Protein AF-A0A2P8VNL8-F1 (afdb_monomer)

Nearest PDB structures (foldseek):
  4l1d-assembly3_C  TM=3.941E-01  e=3.646E-01  Homo sapiens
  7rth-assembly4_K  TM=4.013E-01  e=2.345E+00  Homo sapiens
  2ptu-assembly4_D  TM=3.161E-01  e=2.208E+00  Mus musculus
  4xh2-assembly6_K  TM=3.704E-01  e=5.435E+00  Homo sapiens

Radius of gyration: 16.85 Å; Cα contacts (8 Å, |Δi|>4): 323; chains: 1; bounding box: 43×40×43 Å

Structure (mmCIF, N/CA/C/O backbone):
data_AF-A0A2P8VNL8-F1
#
_entry.id   AF-A0A2P8VNL8-F1
#
loop_
_atom_site.group_PDB
_atom_site.id
_atom_site.type_symbol
_atom_site.label_atom_id
_atom_site.label_alt_id
_atom_site.label_comp_id
_atom_site.label_asym_id
_atom_site.label_entity_id
_atom_site.label_seq_id
_atom_site.pdbx_PDB_ins_code
_atom_site.Cartn_x
_atom_site.Cartn_y
_atom_site.Cartn_z
_atom_site.occupancy
_atom_site.B_iso_or_equiv
_atom_site.auth_seq_id
_atom_site.auth_comp_id
_atom_site.auth_asym_id
_atom_site.auth_atom_id
_atom_site.pdbx_PDB_model_num
ATOM 1 N N . PRO A 1 1 ? 6.711 15.194 -11.352 1.00 72.25 1 PRO A N 1
ATOM 2 C CA . PRO A 1 1 ? 6.138 13.840 -11.567 1.00 72.25 1 PRO A CA 1
ATOM 3 C C . PRO A 1 1 ? 4.654 13.981 -11.928 1.00 72.25 1 PRO A C 1
ATOM 5 O O . PRO A 1 1 ? 3.972 14.770 -11.277 1.00 72.25 1 PRO A O 1
ATOM 8 N N . ARG A 1 2 ? 4.178 13.295 -12.976 1.00 81.75 2 ARG A N 1
ATOM 9 C CA . ARG A 1 2 ? 2.757 13.310 -13.367 1.00 81.75 2 ARG A CA 1
ATOM 10 C C . ARG A 1 2 ? 1.970 12.357 -12.448 1.00 81.75 2 ARG A C 1
ATOM 12 O O . ARG A 1 2 ? 2.423 11.228 -12.273 1.00 81.75 2 ARG A O 1
ATOM 19 N N . PRO A 1 3 ? 0.845 12.780 -11.844 1.00 87.25 3 PRO A N 1
ATOM 20 C CA . PRO A 1 3 ? -0.026 11.872 -11.105 1.00 87.25 3 PRO A CA 1
ATOM 21 C C . PRO A 1 3 ? -0.701 10.906 -12.082 1.00 87.25 3 PRO A C 1
ATOM 23 O O . PRO A 1 3 ? -1.257 11.338 -13.087 1.00 87.25 3 PRO A O 1
ATOM 26 N N . LEU A 1 4 ? -0.612 9.607 -11.797 1.00 90.44 4 LEU A N 1
ATOM 27 C CA . LEU A 1 4 ? -1.217 8.561 -12.626 1.00 90.44 4 LEU A CA 1
ATOM 28 C C . LEU A 1 4 ? -2.614 8.211 -12.112 1.00 90.44 4 LEU A C 1
ATOM 30 O O . LEU A 1 4 ? -3.583 8.286 -12.853 1.00 90.44 4 LEU A O 1
A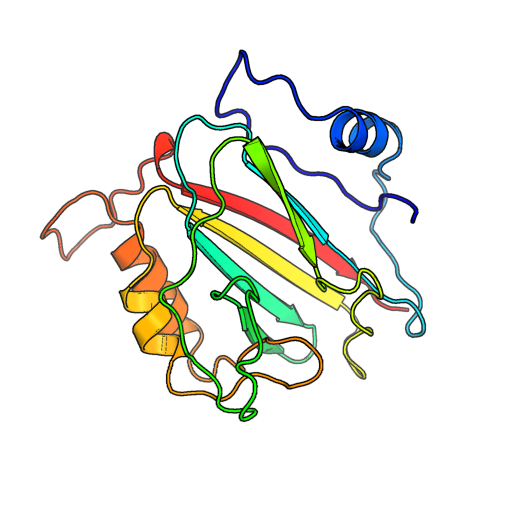TOM 34 N N . LEU A 1 5 ? -2.707 7.906 -10.816 1.00 90.56 5 LEU A N 1
ATOM 35 C CA . LEU A 1 5 ? -3.937 7.536 -10.127 1.00 90.56 5 LEU A CA 1
ATOM 36 C C . LEU A 1 5 ? -3.946 8.150 -8.731 1.00 90.56 5 LEU A C 1
ATOM 38 O O . LEU A 1 5 ? -2.909 8.228 -8.067 1.00 90.56 5 LEU A O 1
ATOM 42 N N . VAL A 1 6 ? -5.126 8.568 -8.280 1.00 91.25 6 VAL A N 1
ATOM 43 C CA . VAL A 1 6 ? -5.345 9.048 -6.918 1.00 91.25 6 VAL A CA 1
ATOM 44 C C . VAL A 1 6 ? -6.569 8.359 -6.345 1.00 91.25 6 VAL A C 1
ATOM 46 O O . VAL A 1 6 ? -7.628 8.352 -6.962 1.00 91.25 6 VAL A O 1
ATOM 49 N N . GLN A 1 7 ? -6.420 7.808 -5.146 1.00 91.19 7 GLN A N 1
ATOM 50 C CA . GLN A 1 7 ? -7.523 7.255 -4.376 1.00 91.19 7 GLN A CA 1
ATOM 51 C C . GLN A 1 7 ? -7.588 7.932 -3.016 1.00 91.19 7 GLN A C 1
ATOM 53 O O . GLN A 1 7 ? -6.567 8.293 -2.429 1.00 91.19 7 GLN A O 1
ATOM 58 N N . THR A 1 8 ? -8.808 8.108 -2.527 1.00 89.06 8 THR A N 1
ATOM 59 C CA . THR A 1 8 ? -9.100 8.719 -1.235 1.00 89.06 8 THR A CA 1
ATOM 60 C C . THR A 1 8 ? -10.164 7.908 -0.527 1.00 89.06 8 THR A C 1
ATOM 62 O O . THR A 1 8 ? -11.061 7.366 -1.164 1.00 89.06 8 THR A O 1
ATOM 65 N N . THR A 1 9 ? -10.097 7.865 0.797 1.00 85.50 9 THR A N 1
ATOM 66 C CA . THR A 1 9 ? -11.141 7.254 1.622 1.00 85.50 9 THR A CA 1
ATOM 67 C C . THR A 1 9 ? -11.954 8.362 2.274 1.00 85.50 9 THR A C 1
ATOM 69 O O . THR A 1 9 ? -11.377 9.222 2.942 1.00 85.50 9 THR A O 1
ATOM 72 N N . GLU A 1 10 ? -13.275 8.344 2.128 1.00 68.88 10 GLU A N 1
ATOM 73 C CA . GLU A 1 10 ? -14.179 9.389 2.636 1.00 68.88 10 GLU A CA 1
ATOM 74 C C . GLU A 1 10 ? -14.486 9.245 4.139 1.00 68.88 10 GLU A C 1
ATOM 76 O O . GLU A 1 10 ? -15.628 9.326 4.575 1.00 68.88 10 GLU A O 1
ATOM 81 N N . ARG A 1 11 ? -13.464 9.014 4.972 1.00 64.62 11 ARG A N 1
ATOM 82 C CA . ARG A 1 11 ? -13.65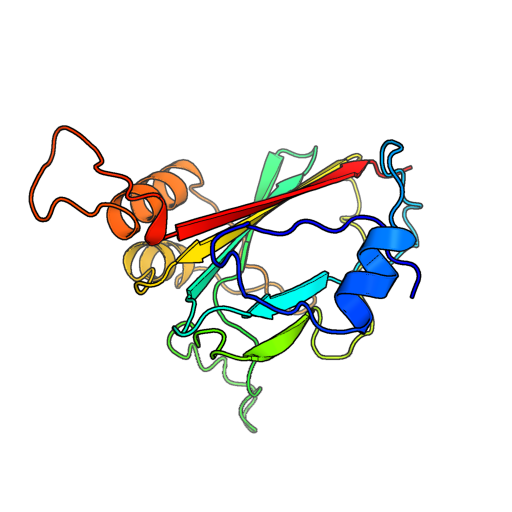5 8.807 6.424 1.00 64.62 11 ARG A CA 1
ATOM 83 C C . ARG A 1 11 ? -13.946 10.077 7.207 1.00 64.62 11 ARG A C 1
ATOM 85 O O . ARG A 1 11 ? -14.337 10.006 8.364 1.00 64.62 11 ARG A O 1
ATOM 92 N N . SER A 1 12 ? -13.702 11.237 6.612 1.00 59.69 12 SER A N 1
ATOM 93 C CA . SER A 1 12 ? -13.946 12.513 7.263 1.00 59.69 12 SER A CA 1
ATOM 94 C C . SER A 1 12 ? -14.624 13.455 6.274 1.00 59.69 12 SER A C 1
ATOM 96 O O . SER A 1 12 ? -13.967 13.922 5.340 1.00 59.69 12 SER A O 1
ATOM 98 N N . PRO A 1 13 ? -15.923 13.755 6.458 1.00 59.78 13 PRO A N 1
ATOM 99 C CA . PRO A 1 13 ? -16.654 14.673 5.584 1.00 59.78 13 PRO A CA 1
ATOM 100 C C . PRO A 1 13 ? -16.128 16.115 5.675 1.00 59.78 13 PRO A C 1
ATOM 102 O O . PRO A 1 13 ? -16.464 16.952 4.843 1.00 59.78 13 PRO A O 1
ATOM 105 N N . THR A 1 14 ? -15.288 16.412 6.671 1.00 64.25 14 THR A N 1
ATOM 106 C CA . THR A 1 14 ? -14.651 17.717 6.889 1.00 64.25 14 THR A CA 1
ATOM 107 C C . THR A 1 14 ? -13.159 17.728 6.547 1.00 64.25 14 THR A C 1
ATOM 109 O O . THR A 1 14 ? -12.519 18.778 6.652 1.00 64.25 14 THR A O 1
ATOM 112 N N . ALA A 1 15 ? -12.575 16.597 6.128 1.00 69.12 15 ALA A N 1
ATOM 113 C CA . ALA A 1 15 ? -11.152 16.540 5.814 1.00 69.12 15 ALA A CA 1
ATOM 114 C C . ALA A 1 15 ? -10.821 17.398 4.591 1.00 69.12 15 ALA A C 1
ATOM 116 O O . ALA A 1 15 ? -11.304 17.182 3.479 1.00 69.12 15 ALA A O 1
ATOM 117 N N . THR A 1 16 ? -9.924 18.360 4.795 1.00 80.00 16 THR A N 1
ATOM 118 C CA . THR A 1 16 ? -9.361 19.150 3.703 1.00 80.00 16 THR A CA 1
ATOM 119 C C . THR A 1 16 ? -8.116 18.452 3.177 1.00 80.00 16 THR A C 1
ATOM 121 O O . THR A 1 16 ? -7.068 18.455 3.821 1.00 80.00 16 THR A O 1
ATOM 124 N N . TRP A 1 17 ? -8.214 17.869 1.983 1.00 83.69 17 TRP A N 1
ATOM 125 C CA . TRP A 1 17 ? -7.069 17.234 1.335 1.00 83.69 17 TRP A CA 1
ATOM 126 C C . TRP A 1 17 ? -5.945 18.247 1.042 1.00 83.69 17 TRP A C 1
ATOM 128 O O . TRP A 1 17 ? -6.224 19.370 0.585 1.00 83.69 17 TRP A O 1
ATOM 138 N N . PRO A 1 18 ? -4.664 17.859 1.221 1.00 83.19 18 PRO A N 1
ATOM 139 C CA . PRO A 1 18 ? -3.528 18.697 0.852 1.00 83.19 18 PRO A CA 1
ATOM 140 C C . PRO A 1 18 ? -3.630 19.181 -0.597 1.00 83.19 18 PRO A C 1
ATOM 142 O O . PRO A 1 18 ? -4.107 18.457 -1.473 1.00 83.19 18 PRO A O 1
ATOM 145 N N . VAL A 1 19 ? -3.156 20.402 -0.874 1.00 84.94 19 VAL A N 1
ATOM 146 C CA . VAL A 1 19 ? -3.238 21.018 -2.217 1.00 84.94 19 VAL A CA 1
ATOM 147 C C . VAL A 1 19 ? -2.656 20.098 -3.292 1.00 84.94 19 VAL A C 1
ATOM 149 O O . VAL A 1 19 ? -3.277 19.921 -4.336 1.00 84.94 19 VAL A O 1
ATOM 152 N N . ALA A 1 20 ? -1.523 19.453 -3.006 1.00 83.00 20 ALA A N 1
ATOM 153 C CA . ALA A 1 20 ? -0.883 18.517 -3.925 1.00 83.00 20 ALA A CA 1
ATOM 154 C C . ALA A 1 20 ? -1.781 17.318 -4.284 1.00 83.00 20 ALA A C 1
ATOM 156 O O . ALA A 1 20 ? -1.803 16.905 -5.439 1.00 83.00 20 ALA A O 1
ATOM 157 N N . ILE A 1 21 ? -2.551 16.788 -3.325 1.00 83.38 21 ILE A N 1
ATOM 158 C CA . ILE A 1 21 ? -3.489 15.682 -3.567 1.00 83.38 21 ILE A CA 1
ATOM 159 C C . ILE A 1 21 ? -4.685 16.175 -4.381 1.00 83.38 21 ILE A C 1
ATOM 161 O O . ILE A 1 21 ? -5.046 15.541 -5.364 1.00 83.38 21 ILE A O 1
ATOM 165 N N . ARG A 1 22 ? -5.238 17.350 -4.058 1.00 84.50 22 ARG A N 1
ATOM 166 C CA . ARG A 1 22 ? -6.346 17.943 -4.830 1.00 84.50 22 ARG A CA 1
ATOM 167 C C . ARG A 1 22 ? -5.962 18.248 -6.277 1.00 84.50 22 ARG A C 1
ATOM 169 O O . ARG A 1 22 ? -6.753 18.027 -7.187 1.00 84.50 22 ARG A O 1
ATOM 176 N N . GLN A 1 23 ? -4.755 18.763 -6.500 1.00 86.12 23 GLN A N 1
ATOM 177 C CA . GLN A 1 23 ? -4.220 18.974 -7.847 1.00 86.12 23 GLN A CA 1
ATOM 178 C C . GLN A 1 23 ? -4.028 17.644 -8.575 1.00 86.12 23 GLN A C 1
ATOM 180 O O . GLN A 1 23 ? -4.388 17.540 -9.744 1.00 86.12 23 GLN A O 1
ATOM 185 N N . ALA A 1 24 ? -3.527 16.622 -7.877 1.00 85.50 24 ALA A N 1
ATOM 186 C CA . ALA A 1 24 ? -3.372 15.292 -8.442 1.00 85.50 24 ALA A CA 1
ATOM 187 C C . ALA A 1 24 ? -4.715 14.649 -8.812 1.00 85.50 24 ALA A C 1
ATOM 189 O O . ALA A 1 24 ? -4.811 14.092 -9.893 1.00 85.50 24 ALA A O 1
ATOM 190 N N . GLN A 1 25 ? -5.762 14.790 -7.992 1.00 85.38 25 GLN A N 1
ATOM 191 C CA . GLN A 1 25 ? -7.111 14.295 -8.304 1.00 85.38 25 GLN A CA 1
ATOM 192 C C . GLN A 1 25 ? -7.671 14.909 -9.592 1.00 85.38 25 GLN A C 1
ATOM 194 O O . GLN A 1 25 ? -8.302 14.214 -10.374 1.00 85.38 25 GLN A O 1
ATOM 199 N N . LYS A 1 26 ? -7.420 16.203 -9.832 1.00 84.44 26 LYS A N 1
ATOM 200 C CA . LYS A 1 26 ? -7.860 16.886 -11.061 1.00 84.44 26 LYS A CA 1
ATOM 201 C C . LYS A 1 26 ? -7.071 16.478 -12.305 1.00 84.44 26 LYS A C 1
ATOM 203 O O . LYS A 1 26 ? -7.562 16.675 -13.409 1.00 84.44 26 LYS A O 1
ATOM 208 N N . ALA A 1 27 ? -5.842 16.004 -12.125 1.00 84.44 27 ALA A N 1
ATOM 209 C CA . ALA A 1 27 ? -4.919 15.671 -13.207 1.00 84.44 27 ALA A CA 1
ATOM 210 C C . ALA A 1 27 ? -4.751 14.156 -13.423 1.00 84.44 27 ALA A C 1
ATOM 212 O O . ALA A 1 27 ? -4.030 13.766 -14.341 1.00 84.44 27 ALA A O 1
ATOM 213 N N . ALA A 1 28 ? -5.344 13.329 -12.556 1.00 80.00 28 ALA A N 1
ATOM 214 C CA . ALA A 1 28 ? -5.268 11.877 -12.625 1.00 80.00 28 ALA A CA 1
ATOM 215 C C . ALA A 1 28 ? -5.988 11.366 -13.872 1.00 80.00 28 ALA A C 1
ATOM 217 O O . ALA A 1 28 ? -7.007 11.923 -14.281 1.00 80.00 28 ALA A O 1
ATOM 218 N N . ASP A 1 29 ? -5.434 10.310 -14.455 1.00 75.00 29 ASP A N 1
ATOM 219 C CA . ASP A 1 29 ? -6.022 9.671 -15.621 1.00 75.00 29 ASP A CA 1
ATOM 220 C C . ASP A 1 29 ? -7.158 8.730 -15.199 1.00 75.00 29 ASP A C 1
ATOM 222 O O . ASP A 1 29 ? -7.133 8.160 -14.104 1.00 75.00 29 ASP A O 1
ATOM 226 N N . THR A 1 30 ? -8.160 8.577 -16.062 1.00 71.88 30 THR A N 1
ATOM 227 C CA . THR A 1 30 ? -9.238 7.588 -15.884 1.00 71.88 30 THR A CA 1
ATOM 228 C C . THR A 1 30 ? -9.033 6.344 -16.734 1.00 71.88 30 THR A C 1
ATOM 230 O O . THR A 1 30 ? -9.711 5.340 -16.508 1.00 71.88 30 THR A O 1
ATOM 233 N N . ASP A 1 31 ? -8.103 6.397 -17.684 1.00 79.75 31 ASP A N 1
ATOM 234 C CA . ASP A 1 31 ? -7.791 5.273 -18.551 1.00 79.75 31 ASP A CA 1
ATOM 235 C C . ASP A 1 31 ? -6.938 4.216 -17.827 1.00 79.75 31 ASP A C 1
ATOM 237 O O . ASP A 1 31 ? -6.238 4.520 -16.851 1.00 79.75 31 ASP A O 1
ATOM 241 N N . PRO A 1 32 ? -6.966 2.952 -18.292 1.00 82.38 32 PRO A N 1
ATOM 242 C CA . PRO A 1 32 ? -6.055 1.924 -17.807 1.00 82.38 32 PRO A CA 1
ATOM 243 C C . PRO A 1 32 ? -4.598 2.396 -17.866 1.00 82.38 32 PRO A C 1
ATOM 245 O O . PRO A 1 32 ? -4.110 2.863 -18.897 1.00 82.38 32 PRO A O 1
ATOM 248 N N . ILE A 1 33 ? -3.889 2.262 -16.746 1.00 91.69 33 ILE A N 1
ATOM 249 C CA . ILE A 1 33 ? -2.512 2.738 -16.622 1.00 91.69 33 ILE A CA 1
ATOM 250 C C . ILE A 1 33 ? -1.581 1.732 -17.301 1.00 91.69 33 ILE A C 1
ATOM 252 O O . ILE A 1 33 ? -1.359 0.646 -16.772 1.00 91.69 33 ILE A O 1
ATOM 256 N N . MET A 1 34 ? -1.004 2.119 -18.437 1.00 92.94 34 MET A N 1
ATOM 257 C CA . MET A 1 34 ? 0.043 1.370 -19.135 1.00 92.94 34 MET A CA 1
ATOM 258 C C . MET A 1 34 ? 1.382 2.096 -18.982 1.00 92.94 34 MET A C 1
ATOM 260 O O . MET A 1 34 ? 1.524 3.239 -19.423 1.00 92.94 34 MET A O 1
ATOM 264 N N . LEU A 1 35 ? 2.367 1.450 -18.355 1.00 92.69 35 LEU A N 1
ATOM 265 C CA . LEU A 1 35 ? 3.677 2.044 -18.080 1.00 92.69 35 LEU A CA 1
ATOM 266 C C . LEU A 1 35 ? 4.788 1.396 -18.918 1.00 92.69 35 LEU A C 1
ATOM 268 O O . LEU A 1 35 ? 4.877 0.169 -18.972 1.00 92.69 35 LEU A O 1
ATOM 272 N N . PRO A 1 36 ? 5.690 2.191 -19.522 1.00 92.75 36 PRO A N 1
ATOM 273 C CA . PRO A 1 36 ? 6.925 1.678 -20.106 1.00 92.75 36 PRO A CA 1
ATOM 274 C C . PRO A 1 36 ? 7.806 0.957 -19.076 1.00 92.75 36 PRO A C 1
ATOM 276 O O . PRO A 1 36 ? 7.876 1.351 -17.909 1.00 92.75 36 PRO A O 1
ATOM 279 N N . ARG A 1 37 ? 8.534 -0.075 -19.510 1.00 92.25 37 ARG A N 1
ATOM 280 C CA . ARG A 1 37 ? 9.394 -0.895 -18.634 1.00 92.25 37 ARG A CA 1
ATOM 281 C C . ARG A 1 37 ? 10.582 -0.133 -18.034 1.00 92.25 37 ARG A C 1
ATOM 283 O O . ARG A 1 37 ? 11.080 -0.510 -16.977 1.00 92.25 37 ARG A O 1
ATOM 290 N N . ASP A 1 38 ? 11.027 0.934 -18.687 1.00 92.31 38 ASP A N 1
ATOM 291 C CA . ASP A 1 38 ? 12.104 1.820 -18.237 1.00 92.31 38 ASP A CA 1
ATOM 292 C C . ASP A 1 38 ? 11.628 2.911 -17.259 1.00 92.31 38 ASP A C 1
ATOM 294 O O . ASP A 1 38 ? 12.446 3.630 -16.678 1.00 92.31 38 ASP A O 1
ATOM 298 N N . CYS A 1 39 ? 10.316 3.020 -17.021 1.00 91.69 39 CYS A N 1
ATOM 299 C CA . CYS A 1 39 ? 9.770 3.974 -16.068 1.00 91.69 39 CYS A CA 1
ATOM 300 C C . CYS A 1 39 ? 10.033 3.568 -14.613 1.00 91.69 39 CYS A C 1
ATOM 302 O O . CYS A 1 39 ? 10.310 2.419 -14.260 1.00 91.69 39 CYS A O 1
ATOM 304 N N . ARG A 1 40 ? 9.899 4.562 -13.734 1.00 91.94 40 ARG A N 1
ATOM 305 C CA . ARG A 1 40 ? 9.971 4.388 -12.287 1.00 91.94 40 ARG A CA 1
ATOM 306 C C . ARG A 1 40 ? 8.696 4.887 -11.632 1.00 91.94 40 ARG A C 1
ATOM 308 O O . ARG A 1 40 ? 8.183 5.941 -12.002 1.00 91.94 40 ARG A O 1
ATOM 315 N N . ILE A 1 41 ? 8.207 4.144 -10.645 1.00 90.44 41 ILE A N 1
ATOM 316 C CA . ILE A 1 41 ? 6.966 4.456 -9.937 1.00 90.44 41 ILE A CA 1
ATOM 317 C C . ILE A 1 41 ? 7.244 4.927 -8.518 1.00 90.44 41 ILE A C 1
ATOM 319 O O . ILE A 1 41 ? 8.089 4.381 -7.814 1.00 90.44 41 ILE A O 1
ATOM 323 N N . GLY A 1 42 ? 6.523 5.957 -8.100 1.00 90.94 42 GLY A N 1
ATOM 324 C CA . GLY A 1 42 ? 6.538 6.447 -6.733 1.00 90.94 42 GLY A CA 1
ATOM 325 C C . GLY A 1 42 ? 5.118 6.633 -6.229 1.00 90.94 42 GLY A C 1
ATOM 326 O O . GLY A 1 42 ? 4.188 6.809 -7.015 1.00 90.94 42 GLY A O 1
ATOM 327 N N . TYR A 1 43 ? 4.964 6.601 -4.913 1.00 90.81 43 TYR A N 1
ATOM 328 C CA . TYR A 1 43 ? 3.669 6.709 -4.255 1.00 90.81 43 TYR A CA 1
ATOM 329 C C . TYR A 1 43 ? 3.726 7.804 -3.213 1.00 90.81 43 TYR A C 1
ATOM 331 O O . TYR A 1 43 ? 4.748 8.000 -2.559 1.00 90.81 43 TYR A O 1
ATOM 339 N N . ARG A 1 44 ? 2.622 8.526 -3.056 1.00 90.75 44 ARG A N 1
ATOM 340 C CA . ARG A 1 44 ? 2.492 9.562 -2.041 1.00 90.75 44 ARG A CA 1
ATOM 341 C C . ARG A 1 44 ? 1.241 9.302 -1.228 1.00 90.75 44 ARG A C 1
ATOM 343 O O . ARG A 1 44 ? 0.153 9.226 -1.788 1.00 90.75 44 ARG A O 1
ATOM 350 N N . LEU A 1 45 ? 1.419 9.177 0.078 1.00 90.50 45 LEU A N 1
ATOM 351 C CA . LEU A 1 45 ? 0.364 8.873 1.036 1.00 90.50 45 LEU A CA 1
ATOM 352 C C . LEU A 1 45 ? 0.187 10.070 1.962 1.00 90.50 45 LEU A C 1
ATOM 354 O O . LEU A 1 45 ? 1.164 10.728 2.311 1.00 90.50 45 LEU A O 1
ATOM 358 N N . ALA A 1 46 ? -1.053 10.360 2.342 1.00 90.75 46 ALA A N 1
ATOM 359 C CA . ALA A 1 46 ? -1.377 11.442 3.261 1.00 90.75 46 ALA A CA 1
ATOM 360 C C . ALA A 1 46 ? -2.399 10.950 4.287 1.00 90.75 46 ALA A C 1
ATOM 362 O O . ALA A 1 46 ? -3.479 10.495 3.904 1.00 90.75 46 ALA A O 1
ATOM 363 N N . ASN A 1 47 ? -2.075 11.073 5.574 1.00 91.19 47 ASN A N 1
ATOM 364 C CA . ASN A 1 47 ? -3.027 10.819 6.646 1.00 91.19 47 ASN A CA 1
ATOM 365 C C . ASN A 1 47 ? -3.755 12.122 6.991 1.00 91.19 47 ASN A C 1
ATOM 367 O O . ASN A 1 47 ? -3.203 12.995 7.647 1.00 91.19 47 ASN A O 1
ATOM 371 N N . VAL A 1 48 ? -5.002 12.263 6.545 1.00 89.62 48 VAL A N 1
ATOM 372 C CA . VAL A 1 48 ? -5.863 13.416 6.882 1.00 89.62 48 VAL A CA 1
ATOM 373 C C . VAL A 1 48 ? -6.819 13.128 8.043 1.00 89.62 48 VAL A C 1
ATOM 375 O O . VAL A 1 48 ? -7.723 13.918 8.314 1.00 89.62 48 VAL A O 1
ATOM 378 N N . SER A 1 49 ? -6.668 11.974 8.696 1.00 87.50 49 SER A N 1
ATOM 379 C CA . SER A 1 49 ? -7.457 11.619 9.872 1.00 87.50 49 SER A CA 1
ATOM 380 C C . SER A 1 49 ? -6.889 12.272 11.135 1.00 87.50 49 SER A C 1
ATOM 382 O O . SER A 1 49 ? -5.858 12.942 11.106 1.00 87.50 49 SER A O 1
ATOM 384 N N . THR A 1 50 ? -7.571 12.070 12.260 1.00 88.12 50 THR A N 1
ATOM 385 C CA . THR A 1 50 ? -7.138 12.536 13.583 1.00 88.12 50 THR A CA 1
ATOM 386 C C . THR A 1 50 ? -6.344 11.486 14.363 1.00 88.12 50 THR A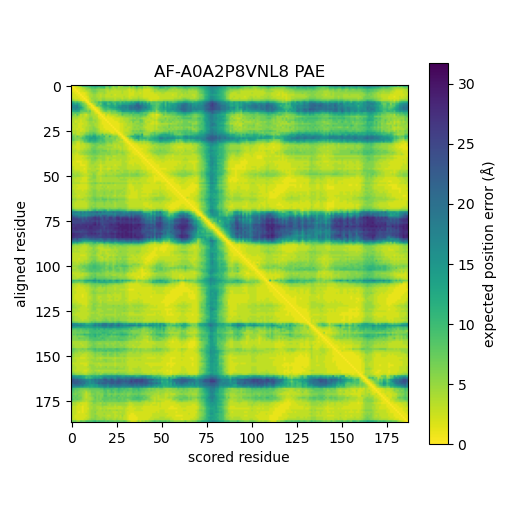 C 1
ATOM 388 O O . THR A 1 50 ? -5.985 11.739 15.510 1.00 88.12 50 THR A O 1
ATOM 391 N N . GLN A 1 51 ? -6.082 10.310 13.778 1.00 88.81 51 GLN A N 1
ATOM 392 C CA . GLN A 1 51 ? -5.427 9.184 14.448 1.00 88.81 51 GLN A CA 1
ATOM 393 C C . GLN A 1 51 ? -4.199 8.702 13.659 1.00 88.81 51 GLN A C 1
ATOM 395 O O . GLN A 1 51 ? -4.192 8.803 12.429 1.00 88.81 51 GLN A O 1
ATOM 400 N N . PRO A 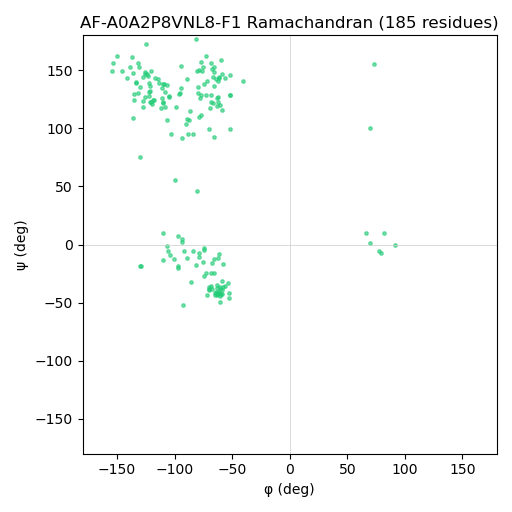1 52 ? -3.160 8.182 14.333 1.00 90.25 52 PRO A N 1
ATOM 401 C CA . PRO A 1 52 ? -2.053 7.507 13.661 1.00 90.25 52 PRO A CA 1
ATOM 402 C C . PRO A 1 52 ? -2.552 6.274 12.892 1.00 90.25 52 PRO A C 1
ATOM 404 O O . PRO A 1 52 ? -3.456 5.572 13.349 1.00 90.25 52 PRO A O 1
ATOM 407 N N . LEU A 1 53 ? -1.970 6.010 11.718 1.00 90.88 53 LEU A N 1
ATOM 408 C CA . LEU A 1 53 ? -2.348 4.882 10.861 1.00 90.88 53 LEU A CA 1
ATOM 409 C C . LEU A 1 53 ? -1.165 3.946 10.615 1.00 90.88 53 LEU A C 1
ATOM 411 O O . LEU A 1 53 ? -0.153 4.344 10.046 1.00 90.88 53 LEU A O 1
ATOM 415 N N . HIS A 1 54 ? -1.319 2.675 10.970 1.00 90.88 54 HIS A N 1
ATOM 416 C CA . HIS A 1 54 ? -0.371 1.617 10.637 1.00 90.88 54 HIS A CA 1
ATOM 417 C C . HIS A 1 54 ? -0.580 1.152 9.199 1.00 90.88 54 HIS A C 1
ATOM 419 O O . HIS A 1 54 ? -1.717 0.947 8.770 1.00 90.88 54 HIS A O 1
ATOM 425 N N . LEU A 1 55 ? 0.517 0.975 8.464 1.00 90.31 55 LEU A N 1
ATOM 426 C CA . LEU A 1 55 ? 0.510 0.605 7.054 1.00 90.31 55 LEU A CA 1
ATOM 427 C C . LEU A 1 55 ? 0.926 -0.858 6.863 1.00 90.31 55 LEU A C 1
ATOM 429 O O . LEU A 1 55 ? 1.913 -1.323 7.429 1.00 90.31 55 LEU A O 1
ATOM 433 N N . LEU A 1 56 ? 0.207 -1.551 5.987 1.00 92.38 56 LEU A N 1
ATOM 434 C CA . LEU A 1 56 ? 0.660 -2.768 5.328 1.00 92.38 56 LEU A CA 1
ATOM 435 C C . LEU A 1 56 ? 0.471 -2.592 3.828 1.00 92.38 56 LEU A C 1
ATOM 437 O O . LEU A 1 56 ? -0.643 -2.438 3.338 1.00 92.38 56 LEU A O 1
ATOM 441 N N . TRP A 1 57 ? 1.566 -2.650 3.092 1.00 93.44 57 TRP A N 1
ATOM 442 C CA . TRP A 1 57 ? 1.548 -2.753 1.647 1.00 93.44 57 TRP A CA 1
ATOM 443 C C . TRP A 1 57 ? 1.684 -4.213 1.251 1.00 93.44 57 TRP A C 1
ATOM 445 O O . TRP A 1 57 ? 2.626 -4.871 1.686 1.00 93.44 57 TRP A O 1
ATOM 455 N N . ILE A 1 58 ? 0.804 -4.695 0.381 1.00 95.25 58 ILE A N 1
ATOM 456 C CA . ILE A 1 58 ? 0.929 -5.989 -0.292 1.00 95.25 58 ILE A CA 1
ATOM 457 C C . ILE A 1 58 ? 0.904 -5.736 -1.794 1.00 95.25 58 ILE A C 1
ATOM 459 O O . ILE A 1 58 ? 0.036 -5.018 -2.281 1.00 95.25 58 ILE A O 1
ATOM 463 N N . SER A 1 59 ? 1.847 -6.300 -2.536 1.00 95.00 59 SER A N 1
ATOM 464 C CA . SER A 1 59 ? 1.830 -6.267 -3.993 1.00 95.00 59 SER A CA 1
ATOM 465 C C . SER A 1 59 ? 1.926 -7.660 -4.588 1.00 95.00 59 SER A C 1
ATOM 467 O O . SER A 1 59 ? 2.582 -8.548 -4.040 1.00 95.00 59 SER A O 1
ATOM 469 N N . PHE A 1 60 ? 1.261 -7.810 -5.725 1.00 95.44 60 PHE A N 1
ATOM 470 C CA . PHE A 1 60 ? 1.284 -8.975 -6.586 1.00 95.44 60 PHE A CA 1
ATOM 471 C C . PHE A 1 60 ? 1.699 -8.539 -7.982 1.00 95.44 60 PHE A C 1
ATOM 473 O O . PHE A 1 60 ? 1.353 -7.442 -8.428 1.00 95.44 60 PHE A O 1
ATOM 480 N N . ASP A 1 61 ? 2.410 -9.403 -8.689 1.00 95.38 61 ASP A N 1
ATOM 481 C CA . ASP A 1 61 ? 2.677 -9.200 -10.104 1.00 95.38 61 ASP A CA 1
ATOM 482 C C . ASP A 1 61 ? 2.224 -10.393 -10.949 1.00 95.38 61 ASP A C 1
ATOM 484 O O . ASP A 1 61 ? 1.839 -11.454 -10.449 1.00 95.38 61 ASP A O 1
ATOM 488 N N . SER A 1 62 ? 2.291 -10.219 -12.264 1.00 96.25 62 SER A N 1
ATOM 489 C CA . SER A 1 62 ? 1.891 -11.235 -13.239 1.00 96.25 62 SER A CA 1
ATOM 490 C C . SER A 1 62 ? 2.685 -12.544 -13.194 1.00 96.25 62 SER A C 1
ATOM 492 O O . SER A 1 62 ? 2.335 -13.479 -13.910 1.00 96.25 62 SER A O 1
ATOM 494 N N . ARG A 1 63 ? 3.773 -12.620 -12.419 1.00 94.62 63 ARG A N 1
ATOM 495 C CA . ARG A 1 63 ? 4.580 -13.833 -12.225 1.00 94.62 63 ARG A CA 1
ATOM 496 C C . ARG A 1 63 ? 4.101 -14.640 -11.016 1.00 94.62 63 ARG A C 1
ATOM 498 O O . ARG A 1 63 ? 4.601 -15.736 -10.788 1.00 94.62 63 ARG A O 1
ATOM 505 N N . GLY A 1 64 ? 3.138 -14.110 -10.258 1.00 91.44 64 GLY A N 1
ATOM 506 C CA . GLY A 1 64 ? 2.683 -14.680 -8.993 1.00 91.44 64 GLY A CA 1
ATOM 507 C C . GLY A 1 64 ? 3.573 -14.307 -7.807 1.00 91.44 64 GLY A C 1
ATOM 508 O O . GLY A 1 64 ? 3.396 -14.865 -6.725 1.00 91.44 64 GLY A O 1
ATOM 509 N N . GLU A 1 65 ? 4.515 -13.374 -7.983 1.00 93.12 65 GLU A N 1
ATOM 510 C CA . GLU A 1 65 ? 5.359 -12.904 -6.888 1.00 93.12 65 GLU A CA 1
ATOM 511 C C . GLU A 1 65 ? 4.542 -12.019 -5.948 1.00 93.12 65 GLU A C 1
ATOM 513 O O . GLU A 1 65 ? 3.894 -11.065 -6.380 1.00 93.12 65 GLU A O 1
ATOM 518 N N . CYS A 1 66 ? 4.589 -12.333 -4.652 1.00 94.75 66 CYS A N 1
ATOM 519 C CA . CYS A 1 66 ? 3.950 -11.550 -3.603 1.00 94.75 66 CYS A CA 1
ATOM 520 C C . CYS A 1 66 ? 5.023 -10.882 -2.748 1.00 94.75 66 CYS A C 1
ATOM 522 O O . CYS A 1 66 ? 5.910 -11.552 -2.209 1.00 94.75 66 CYS A O 1
ATOM 524 N N . THR A 1 67 ? 4.937 -9.565 -2.592 1.00 93.25 67 THR A N 1
ATOM 525 C CA . THR A 1 67 ? 5.853 -8.816 -1.731 1.00 93.25 67 THR A CA 1
ATOM 526 C C . THR A 1 67 ? 5.093 -7.891 -0.797 1.00 93.25 67 THR A C 1
ATOM 528 O O . THR A 1 67 ? 3.979 -7.470 -1.105 1.00 93.25 67 THR A O 1
ATOM 531 N N . ALA A 1 68 ? 5.674 -7.587 0.361 1.00 92.50 68 ALA A N 1
ATOM 532 C CA . ALA A 1 68 ? 5.042 -6.722 1.344 1.00 92.50 68 ALA A CA 1
ATOM 533 C C . ALA A 1 68 ? 6.015 -5.737 1.994 1.00 92.50 68 ALA A C 1
ATOM 535 O O . ALA A 1 68 ? 7.208 -6.010 2.129 1.00 92.50 68 ALA A O 1
ATOM 536 N N . LEU A 1 69 ? 5.481 -4.599 2.428 1.00 87.81 69 LEU A N 1
ATOM 537 C CA . LEU A 1 69 ? 6.196 -3.555 3.156 1.00 87.81 69 LEU A CA 1
ATOM 538 C C . LEU A 1 69 ? 5.331 -3.102 4.339 1.00 87.81 69 LEU A C 1
ATOM 540 O O . LEU A 1 69 ? 4.153 -2.807 4.165 1.00 87.81 69 LEU A O 1
ATOM 544 N N . MET A 1 70 ? 5.908 -3.055 5.540 1.00 79.88 70 MET A N 1
ATOM 545 C CA . MET A 1 70 ? 5.214 -2.624 6.768 1.00 79.88 70 MET A CA 1
ATOM 546 C C . MET A 1 70 ? 5.969 -1.563 7.564 1.00 79.88 70 MET A C 1
ATOM 548 O O . MET A 1 70 ? 5.385 -0.882 8.399 1.00 79.88 70 MET A O 1
ATOM 552 N N . THR A 1 71 ? 7.265 -1.417 7.318 1.00 67.50 71 THR A N 1
ATOM 553 C CA . THR A 1 71 ? 8.096 -0.436 8.005 1.00 67.50 71 THR A CA 1
ATOM 554 C C . THR A 1 71 ? 8.228 0.775 7.096 1.00 67.50 71 THR A C 1
ATOM 556 O O . THR A 1 71 ? 8.730 0.657 5.974 1.00 67.50 71 THR A O 1
ATOM 559 N N . LEU A 1 72 ? 7.750 1.932 7.558 1.00 56.66 72 LEU A N 1
ATOM 560 C CA . LEU A 1 72 ? 8.137 3.203 6.955 1.00 56.66 72 LEU A CA 1
ATOM 561 C C . LEU A 1 72 ? 9.650 3.352 7.155 1.00 56.66 72 LEU A C 1
ATOM 563 O O . LEU A 1 72 ? 10.115 3.162 8.278 1.00 56.66 72 LEU A O 1
ATOM 567 N N . PRO A 1 73 ? 10.437 3.603 6.100 1.00 50.44 73 PRO A N 1
ATOM 568 C CA . PRO A 1 73 ? 11.872 3.743 6.258 1.00 50.44 73 PRO A CA 1
ATOM 569 C C . PRO A 1 73 ? 12.169 5.044 7.005 1.00 50.44 73 PRO A C 1
ATOM 571 O O . PRO A 1 73 ? 12.206 6.103 6.387 1.00 50.44 73 PRO A O 1
ATOM 574 N N . ASP A 1 74 ? 12.414 4.940 8.308 1.00 45.06 74 ASP A N 1
ATOM 575 C CA . ASP A 1 74 ? 13.143 5.941 9.076 1.00 45.06 74 ASP A CA 1
ATOM 576 C C . ASP A 1 74 ? 14.476 5.324 9.512 1.00 45.06 74 ASP A C 1
ATOM 578 O O . ASP A 1 74 ? 14.501 4.332 10.234 1.00 45.06 74 ASP A O 1
ATOM 582 N N . GLY A 1 75 ? 15.569 5.924 9.028 1.00 41.62 75 GLY A N 1
ATOM 583 C CA . GLY A 1 75 ? 16.939 5.744 9.515 1.00 41.62 75 GLY A CA 1
ATOM 584 C C . GLY A 1 75 ? 17.583 4.385 9.244 1.00 41.62 75 GLY A C 1
ATOM 585 O O . GLY A 1 75 ? 17.406 3.438 9.997 1.00 41.62 75 GLY A O 1
ATOM 586 N N . ILE A 1 76 ? 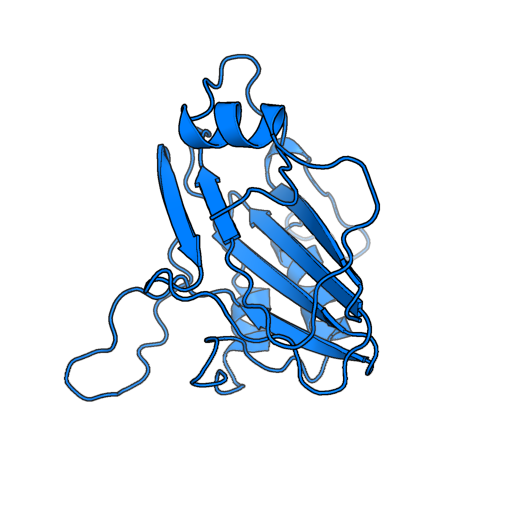18.432 4.314 8.217 1.00 37.78 76 ILE A N 1
ATOM 587 C CA . ILE A 1 76 ? 19.560 3.374 8.254 1.00 37.78 76 ILE A CA 1
ATOM 588 C C . ILE A 1 76 ? 20.391 3.801 9.472 1.00 37.78 76 ILE A C 1
ATOM 590 O O . ILE A 1 76 ? 20.794 4.963 9.529 1.00 37.78 76 ILE A O 1
ATOM 594 N N . ASP A 1 77 ? 20.578 2.918 10.450 1.00 35.16 77 ASP A N 1
ATOM 595 C CA . ASP A 1 77 ? 21.486 3.183 11.570 1.00 35.16 77 ASP A CA 1
ATOM 596 C C . ASP A 1 77 ? 22.928 3.267 11.035 1.00 35.16 77 ASP A C 1
ATOM 598 O O . ASP A 1 77 ? 23.258 2.592 10.054 1.00 35.16 77 ASP A O 1
ATOM 602 N N . ASP A 1 78 ? 23.786 4.086 11.650 1.00 39.06 78 ASP A N 1
ATOM 603 C CA . ASP A 1 78 ? 25.138 4.435 11.149 1.00 39.06 78 ASP A CA 1
ATOM 604 C C . ASP A 1 78 ? 26.060 3.203 10.943 1.00 39.06 78 ASP A C 1
ATOM 606 O O . ASP A 1 78 ? 27.034 3.252 10.193 1.00 39.06 78 ASP A O 1
ATOM 610 N N . ASP A 1 79 ? 25.701 2.062 11.545 1.00 40.56 79 ASP A N 1
ATOM 611 C CA . ASP A 1 79 ? 26.404 0.775 11.452 1.00 40.56 79 ASP A CA 1
ATOM 612 C C . ASP A 1 79 ? 25.867 -0.171 10.353 1.00 40.56 79 ASP A C 1
ATOM 614 O O . ASP A 1 79 ? 26.303 -1.320 10.240 1.00 40.56 79 ASP A O 1
ATOM 618 N N . GLY A 1 80 ? 24.900 0.261 9.534 1.00 42.56 80 GLY A N 1
ATOM 619 C CA . GLY A 1 80 ? 24.322 -0.561 8.460 1.00 42.56 80 GLY A CA 1
ATOM 620 C C . GLY A 1 80 ? 23.532 -1.783 8.951 1.00 42.56 80 GLY A C 1
ATOM 621 O O . GLY A 1 80 ? 23.162 -2.645 8.149 1.00 42.56 80 GLY A O 1
ATOM 622 N N . ALA A 1 81 ? 23.266 -1.866 10.257 1.00 39.00 81 ALA A N 1
ATOM 623 C CA . ALA A 1 81 ? 22.402 -2.871 10.849 1.00 39.00 81 ALA A CA 1
ATOM 624 C C . ALA A 1 81 ? 20.931 -2.506 10.595 1.00 39.00 81 ALA A C 1
ATOM 626 O O . ALA A 1 81 ? 20.488 -1.391 10.868 1.00 39.00 81 ALA A O 1
ATOM 627 N N . GLU A 1 82 ? 20.169 -3.464 10.063 1.00 41.84 82 GLU A N 1
ATOM 628 C CA . GLU A 1 82 ? 18.718 -3.367 9.912 1.00 41.84 82 GLU A CA 1
ATOM 629 C C . GLU A 1 82 ? 18.102 -3.326 11.315 1.00 41.84 82 GLU A C 1
ATOM 631 O O . GLU A 1 82 ? 17.849 -4.369 11.913 1.00 41.84 82 GLU A O 1
ATOM 636 N N . VAL A 1 83 ? 17.885 -2.133 11.873 1.00 39.47 83 VAL A N 1
ATOM 637 C CA . VAL A 1 83 ? 16.951 -1.981 12.989 1.00 39.47 83 VAL A CA 1
ATOM 638 C C . VAL A 1 83 ? 15.596 -2.376 12.413 1.00 39.47 83 VAL A C 1
ATOM 640 O O . VAL A 1 83 ? 15.170 -1.754 11.442 1.00 39.47 83 VAL A O 1
ATOM 643 N N . PRO A 1 84 ? 14.906 -3.406 12.923 1.00 50.38 84 PRO A N 1
ATOM 644 C CA . PRO A 1 84 ? 13.497 -3.575 12.642 1.00 50.38 84 PRO A CA 1
ATOM 645 C C . PRO A 1 84 ? 12.777 -2.690 13.659 1.00 50.38 84 PRO A C 1
ATOM 647 O O . PRO A 1 84 ? 12.587 -3.137 14.795 1.00 50.38 84 PRO A O 1
ATOM 650 N N . PRO A 1 85 ? 12.403 -1.431 13.359 1.00 48.28 85 PRO A N 1
ATOM 651 C CA . PRO A 1 85 ? 11.648 -0.681 14.331 1.00 48.28 85 PRO A CA 1
ATOM 652 C C . PRO A 1 85 ? 10.212 -1.201 14.216 1.00 48.28 85 PRO A C 1
ATOM 654 O O . PRO A 1 85 ? 9.777 -1.664 13.153 1.00 48.28 85 PRO A O 1
ATOM 657 N N . ALA A 1 86 ? 9.452 -1.166 15.304 1.00 52.44 86 ALA A N 1
ATOM 658 C CA . ALA A 1 86 ? 8.004 -1.331 15.227 1.00 52.44 86 ALA A CA 1
ATOM 659 C C . ALA A 1 86 ? 7.456 -0.561 14.010 1.00 52.44 86 ALA A C 1
ATOM 661 O O . ALA A 1 86 ? 7.960 0.518 13.716 1.00 52.44 86 ALA A O 1
ATOM 662 N N . ALA A 1 87 ? 6.483 -1.116 13.279 1.00 59.66 87 ALA A N 1
ATOM 663 C CA . ALA A 1 87 ? 5.904 -0.451 12.111 1.00 59.66 87 ALA A CA 1
ATOM 664 C C . ALA A 1 87 ? 5.468 0.977 12.488 1.00 59.66 87 ALA A C 1
ATOM 666 O O . ALA A 1 87 ? 4.422 1.145 13.125 1.00 59.66 87 ALA A O 1
ATOM 667 N N . THR A 1 88 ? 6.295 1.977 12.152 1.00 70.19 88 THR A N 1
ATOM 668 C CA . THR A 1 88 ? 6.060 3.364 12.552 1.00 70.19 88 THR A CA 1
ATOM 669 C C . THR A 1 88 ? 4.746 3.797 11.922 1.00 70.19 88 THR A C 1
ATOM 671 O O . THR A 1 88 ? 4.590 3.667 10.701 1.00 70.19 88 THR A O 1
ATOM 674 N N . PRO A 1 89 ? 3.762 4.233 12.720 1.00 83.50 89 PRO A N 1
ATOM 675 C CA . PRO A 1 89 ? 2.512 4.695 12.160 1.00 83.50 89 PRO A CA 1
ATOM 676 C C . PRO A 1 89 ? 2.730 5.995 11.382 1.00 83.50 89 PRO A C 1
ATOM 678 O O . PRO A 1 89 ? 3.599 6.799 11.700 1.00 83.50 89 PRO A O 1
ATOM 681 N N . LEU A 1 90 ? 1.899 6.208 10.367 1.00 87.00 90 LEU A N 1
ATOM 682 C CA . LEU A 1 90 ? 1.772 7.485 9.684 1.00 87.00 90 LEU A CA 1
ATOM 683 C C . LEU A 1 90 ? 0.945 8.425 10.572 1.00 87.00 90 LEU A C 1
ATOM 685 O O . LEU A 1 90 ? -0.256 8.202 10.758 1.00 87.00 90 LEU A O 1
ATOM 689 N N . ASP A 1 91 ? 1.567 9.467 11.111 1.00 89.75 91 ASP A N 1
ATOM 690 C CA . ASP A 1 91 ? 0.936 10.397 12.049 1.00 89.75 91 ASP A CA 1
ATOM 691 C C . ASP A 1 91 ? -0.159 11.260 11.391 1.00 89.75 91 ASP A C 1
ATOM 693 O O . ASP A 1 91 ? -0.140 11.487 10.174 1.00 89.75 91 ASP A O 1
ATOM 697 N N . PRO A 1 92 ? -1.128 11.779 12.171 1.00 90.94 92 PRO A N 1
ATOM 698 C CA . PRO A 1 92 ? -2.116 12.739 11.682 1.00 90.94 92 PRO A CA 1
ATOM 699 C C . PRO A 1 92 ? -1.469 13.937 10.972 1.00 90.94 92 PRO A C 1
ATOM 701 O O . PRO A 1 92 ? -0.584 14.599 11.508 1.00 90.94 92 PRO A O 1
ATOM 704 N N . GLY A 1 93 ? -1.925 14.242 9.759 1.00 88.31 93 GLY A N 1
ATOM 705 C CA . GLY A 1 93 ? -1.398 15.324 8.922 1.00 88.31 93 GLY A CA 1
ATOM 706 C C . GLY A 1 93 ? -0.101 14.990 8.175 1.00 88.31 93 GLY A C 1
ATOM 707 O O . GLY A 1 93 ? 0.319 15.779 7.324 1.00 88.31 93 GLY A O 1
ATOM 708 N N . GLN A 1 94 ? 0.524 13.838 8.437 1.00 88.12 94 GLN A N 1
ATOM 709 C CA . GLN A 1 94 ? 1.775 13.452 7.792 1.00 88.12 94 GLN A CA 1
ATOM 710 C C . GLN A 1 94 ? 1.555 13.084 6.318 1.00 88.12 94 GLN A C 1
ATOM 712 O O . GLN A 1 94 ? 0.575 12.433 5.938 1.00 88.12 94 GLN A O 1
ATOM 717 N N . ILE A 1 95 ? 2.511 13.490 5.478 1.00 88.50 95 ILE A N 1
ATOM 718 C CA . ILE A 1 95 ? 2.600 13.106 4.069 1.00 88.50 95 ILE A CA 1
ATOM 719 C C . ILE A 1 95 ? 3.902 12.340 3.873 1.00 88.50 95 ILE A C 1
ATOM 721 O O . ILE A 1 95 ? 4.976 12.866 4.157 1.00 88.50 95 ILE A O 1
ATOM 725 N N . PHE A 1 96 ? 3.810 11.128 3.338 1.00 85.69 96 PHE A N 1
ATOM 726 C CA . PHE A 1 96 ? 4.961 10.271 3.073 1.00 85.69 96 PHE A CA 1
ATOM 727 C C . PHE A 1 96 ? 5.102 9.998 1.575 1.00 85.69 96 PHE A C 1
ATOM 729 O O . PHE A 1 96 ? 4.102 9.862 0.866 1.00 85.69 96 PHE A O 1
ATOM 736 N N . THR A 1 97 ? 6.339 9.933 1.073 1.00 86.25 97 THR A N 1
ATOM 737 C CA . THR A 1 97 ? 6.631 9.594 -0.328 1.00 86.25 97 THR A CA 1
ATOM 738 C C . THR A 1 97 ? 7.523 8.363 -0.398 1.00 86.25 97 THR A C 1
ATOM 740 O O . THR A 1 97 ? 8.545 8.287 0.273 1.00 86.25 97 THR A O 1
ATOM 743 N N . PHE A 1 98 ? 7.141 7.419 -1.251 1.00 84.69 98 PHE A N 1
ATOM 744 C CA . PHE A 1 98 ? 7.893 6.214 -1.549 1.00 84.69 98 PHE A CA 1
ATOM 745 C C . PHE A 1 98 ? 8.461 6.241 -2.970 1.00 84.69 98 PHE A C 1
ATOM 747 O O . PHE A 1 98 ? 7.729 6.592 -3.902 1.00 84.69 98 PHE A O 1
ATOM 754 N N . PRO A 1 99 ? 9.713 5.795 -3.159 1.00 82.88 99 PRO A N 1
ATOM 755 C CA . PRO A 1 99 ? 10.750 5.674 -2.127 1.00 82.88 99 PRO A CA 1
ATOM 756 C C . PRO A 1 99 ? 11.074 7.031 -1.478 1.00 82.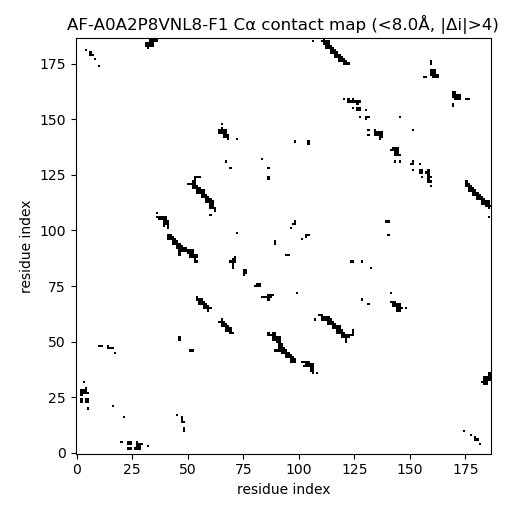88 99 PRO A C 1
ATOM 758 O O . PRO A 1 99 ? 10.844 8.077 -2.086 1.00 82.88 99 PRO A O 1
ATOM 761 N N . ALA A 1 100 ? 11.654 7.010 -0.272 1.00 77.38 100 ALA A N 1
ATOM 762 C CA . ALA A 1 100 ? 11.960 8.218 0.507 1.00 77.38 100 ALA A CA 1
ATOM 763 C C . ALA A 1 100 ? 12.890 9.206 -0.226 1.00 77.38 100 ALA A C 1
ATOM 765 O O . ALA A 1 100 ? 12.749 10.418 -0.091 1.00 77.38 100 ALA A O 1
ATOM 766 N N . ASN A 1 101 ? 13.791 8.704 -1.076 1.00 79.31 101 ASN A N 1
ATOM 767 C CA . ASN A 1 101 ? 14.670 9.529 -1.912 1.00 79.31 101 ASN A CA 1
ATOM 768 C C . ASN A 1 101 ? 13.960 10.197 -3.110 1.00 79.31 101 ASN A C 1
ATOM 770 O O . ASN A 1 101 ? 14.600 10.902 -3.886 1.00 79.31 101 ASN A O 1
ATOM 774 N N . GLY A 1 102 ? 12.664 9.935 -3.318 1.00 80.00 102 GLY A N 1
ATOM 775 C CA . GLY A 1 102 ? 11.866 10.480 -4.418 1.00 80.00 102 GLY A CA 1
ATOM 776 C C . GLY A 1 102 ? 12.219 9.945 -5.810 1.00 80.00 102 GLY A C 1
ATOM 777 O O . GLY A 1 102 ? 11.589 10.347 -6.786 1.00 80.00 102 GLY A O 1
ATOM 778 N N . ALA A 1 103 ? 13.183 9.027 -5.927 1.00 84.81 103 ALA A N 1
ATOM 779 C CA . ALA A 1 103 ? 13.708 8.573 -7.212 1.00 84.81 103 ALA A CA 1
ATOM 780 C C . ALA A 1 103 ? 12.806 7.552 -7.928 1.00 84.81 103 ALA A C 1
ATOM 782 O O . ALA A 1 103 ? 13.101 7.187 -9.064 1.00 84.81 103 ALA A O 1
ATOM 783 N N . GLY A 1 104 ? 11.744 7.066 -7.282 1.00 87.19 104 GLY A N 1
ATOM 784 C CA . GLY A 1 104 ? 10.891 5.991 -7.794 1.00 87.19 104 GLY A CA 1
ATOM 785 C C . GLY A 1 104 ? 11.553 4.606 -7.748 1.00 87.19 104 GLY A C 1
ATOM 786 O O . GLY A 1 104 ? 12.778 4.474 -7.767 1.00 87.19 104 GLY A O 1
ATOM 787 N N . TRP A 1 105 ? 10.738 3.557 -7.698 1.00 89.56 105 TRP A N 1
ATOM 788 C CA . TRP A 1 105 ? 11.165 2.169 -7.865 1.00 89.56 105 TRP A CA 1
ATOM 789 C C . TRP A 1 105 ? 11.111 1.764 -9.335 1.00 89.56 105 TRP A C 1
ATOM 791 O O . TRP A 1 105 ? 10.199 2.163 -10.056 1.00 89.56 105 TRP A O 1
ATOM 801 N N . ALA A 1 106 ? 12.082 0.967 -9.778 1.00 90.56 106 ALA A N 1
ATOM 802 C CA . ALA A 1 106 ? 12.063 0.380 -11.115 1.00 90.56 106 ALA A CA 1
ATOM 803 C C . ALA A 1 106 ? 10.905 -0.621 -11.269 1.00 90.56 106 ALA A C 1
ATOM 805 O O . ALA A 1 106 ? 10.483 -1.241 -10.290 1.00 90.56 106 ALA A O 1
ATOM 806 N N . MET A 1 107 ? 10.418 -0.793 -12.500 1.00 90.81 107 MET A N 1
ATOM 807 C CA . MET A 1 107 ? 9.417 -1.814 -12.810 1.00 90.81 107 MET A CA 1
ATOM 808 C C . MET A 1 107 ? 9.953 -3.231 -12.527 1.00 90.81 107 MET A C 1
ATOM 810 O O . MET A 1 107 ? 11.134 -3.499 -12.774 1.00 90.81 107 MET A O 1
ATOM 814 N N . PRO A 1 108 ? 9.115 -4.171 -12.046 1.00 86.25 108 PRO A N 1
ATOM 815 C CA . PRO A 1 108 ? 9.533 -5.558 -11.868 1.00 86.25 108 PRO A CA 1
ATOM 816 C C . PRO A 1 108 ? 9.888 -6.199 -13.217 1.00 86.25 108 PRO A C 1
ATOM 818 O O . PRO A 1 108 ? 9.090 -6.203 -14.153 1.00 86.25 108 PRO A O 1
ATOM 821 N N . GLY A 1 109 ? 11.099 -6.754 -13.305 1.00 83.56 109 GLY A N 1
ATOM 822 C CA . GLY A 1 109 ? 11.781 -7.007 -14.579 1.00 83.56 109 GLY A CA 1
ATOM 823 C C . GLY A 1 109 ? 10.995 -7.794 -15.630 1.00 83.56 109 GLY A C 1
ATOM 824 O O . GLY A 1 109 ? 10.972 -7.367 -16.777 1.00 83.56 109 GLY A O 1
ATOM 825 N N . ALA A 1 110 ? 10.341 -8.902 -15.266 1.00 88.62 110 ALA A N 1
ATOM 826 C CA . ALA A 1 110 ? 9.581 -9.751 -16.199 1.00 88.62 110 ALA A CA 1
ATOM 827 C C . ALA A 1 110 ? 8.056 -9.688 -15.989 1.00 88.62 110 ALA A C 1
ATOM 829 O O . ALA A 1 110 ? 7.322 -10.496 -16.554 1.00 88.62 110 ALA A O 1
ATOM 830 N N . ALA A 1 111 ? 7.567 -8.756 -15.168 1.00 93.56 111 ALA A N 1
ATOM 831 C CA . ALA A 1 111 ? 6.134 -8.581 -14.977 1.00 93.56 111 ALA A CA 1
ATOM 832 C C . ALA A 1 111 ? 5.501 -7.856 -16.177 1.00 93.56 111 ALA A C 1
ATOM 834 O O . ALA A 1 111 ? 6.146 -7.022 -16.822 1.00 93.56 111 ALA A O 1
ATOM 835 N N . VAL A 1 112 ? 4.238 -8.178 -16.455 1.00 95.88 112 VAL A N 1
ATOM 836 C CA . VAL A 1 112 ? 3.372 -7.495 -17.433 1.00 95.88 112 VAL A CA 1
ATOM 837 C C . VAL A 1 112 ? 2.245 -6.711 -16.760 1.00 95.88 112 VAL A C 1
ATOM 839 O O . VAL A 1 112 ? 1.614 -5.882 -17.397 1.00 95.88 112 VAL A O 1
ATOM 842 N N . TRP A 1 113 ? 2.003 -6.940 -15.470 1.00 96.06 113 TRP A N 1
ATOM 843 C CA . TRP A 1 113 ? 1.129 -6.115 -14.640 1.00 96.06 113 TRP A CA 1
ATOM 844 C C . TRP A 1 113 ? 1.559 -6.207 -13.180 1.00 96.06 113 TRP A C 1
ATOM 846 O O . TRP A 1 113 ? 2.189 -7.188 -12.770 1.00 96.06 113 TRP A O 1
ATOM 856 N N . VAL A 1 114 ? 1.206 -5.184 -12.407 1.00 95.88 114 VAL A N 1
ATOM 857 C CA . VAL A 1 114 ? 1.378 -5.135 -10.953 1.00 95.88 114 VAL A CA 1
ATOM 858 C C . VAL A 1 114 ? 0.094 -4.625 -10.322 1.00 95.88 114 VAL A C 1
ATOM 860 O O . VAL A 1 114 ? -0.543 -3.698 -10.822 1.00 95.88 114 VAL A O 1
ATOM 863 N N . GLU A 1 115 ? -0.267 -5.230 -9.201 1.00 96.19 115 GLU A N 1
ATOM 864 C CA . GLU A 1 115 ? -1.367 -4.806 -8.353 1.00 96.19 115 GLU A CA 1
ATOM 865 C C . GLU A 1 115 ? -0.859 -4.619 -6.927 1.00 96.19 115 GLU A C 1
ATOM 867 O O . GLU A 1 115 ? -0.212 -5.495 -6.360 1.00 96.19 115 GLU A O 1
ATOM 872 N N . ALA A 1 116 ? -1.108 -3.446 -6.361 1.00 94.75 116 ALA A N 1
ATOM 873 C CA . ALA A 1 116 ? -0.678 -3.055 -5.034 1.00 94.75 116 ALA A CA 1
ATOM 874 C C . ALA A 1 116 ? -1.891 -2.683 -4.185 1.00 94.75 116 ALA A C 1
ATOM 876 O O . ALA A 1 116 ? -2.673 -1.813 -4.559 1.00 94.75 116 ALA A O 1
ATOM 877 N N . HIS A 1 117 ? -1.998 -3.287 -3.009 1.00 95.81 117 HIS A N 1
ATOM 878 C CA . HIS A 1 117 ? -2.960 -2.934 -1.979 1.00 95.81 117 HIS A CA 1
ATOM 879 C C . HIS A 1 117 ? -2.218 -2.304 -0.809 1.00 95.81 117 HIS A C 1
ATOM 881 O O . HIS A 1 117 ? -1.332 -2.915 -0.212 1.00 95.81 117 HIS A O 1
ATOM 887 N N . ILE A 1 118 ? -2.592 -1.077 -0.472 1.00 94.25 118 ILE A N 1
ATOM 888 C CA . ILE A 1 118 ? -2.080 -0.355 0.685 1.00 94.25 118 ILE A CA 1
ATOM 889 C C . ILE A 1 118 ? -3.193 -0.330 1.717 1.00 94.25 118 ILE A C 1
ATOM 891 O O . ILE A 1 118 ? -4.203 0.354 1.545 1.00 94.25 118 ILE A O 1
ATOM 895 N N . ILE A 1 119 ? -3.017 -1.118 2.768 1.00 94.44 119 ILE A N 1
ATOM 896 C CA . ILE A 1 119 ? -3.939 -1.234 3.883 1.00 94.44 119 ILE A CA 1
ATOM 897 C C . ILE A 1 119 ? -3.474 -0.295 4.991 1.00 94.44 119 ILE A C 1
ATOM 899 O O . ILE A 1 119 ? -2.309 -0.310 5.384 1.00 94.44 119 ILE A O 1
ATOM 903 N N . PHE A 1 120 ? -4.404 0.501 5.503 1.00 92.94 120 PHE A N 1
ATOM 904 C CA . PHE A 1 120 ? -4.219 1.345 6.674 1.00 92.94 120 PHE A CA 1
ATOM 905 C C . PHE A 1 120 ? -5.099 0.845 7.808 1.00 92.94 120 PHE A C 1
ATOM 907 O O . PHE A 1 120 ? -6.263 0.528 7.575 1.00 92.94 120 PHE A O 1
ATOM 914 N N . SER A 1 121 ? -4.571 0.829 9.026 1.00 92.38 121 SER A N 1
ATOM 915 C CA . SER A 1 121 ? -5.286 0.430 10.236 1.00 92.38 121 SER A CA 1
ATOM 916 C C . SER A 1 121 ? -5.038 1.432 11.360 1.00 92.38 121 SER A C 1
ATOM 918 O O . SER A 1 121 ? -3.911 1.867 11.571 1.00 92.38 121 SER A O 1
ATOM 920 N N . ALA A 1 122 ? -6.080 1.767 12.118 1.00 91.12 122 ALA A N 1
ATOM 921 C CA . ALA A 1 122 ? -5.977 2.540 13.358 1.00 91.12 122 ALA A CA 1
ATOM 922 C C . ALA A 1 122 ? -5.406 1.712 14.528 1.00 91.12 122 ALA A C 1
ATOM 924 O O . ALA A 1 122 ? -5.236 2.225 15.630 1.00 91.12 122 ALA A O 1
ATOM 925 N N . GLN A 1 123 ? -5.175 0.413 14.319 1.00 89.94 123 GLN A N 1
ATOM 926 C CA . GLN A 1 123 ? -4.564 -0.500 15.283 1.00 89.94 123 GLN A CA 1
ATOM 927 C C . GLN A 1 123 ? -3.280 -1.116 14.704 1.00 89.94 123 GLN A C 1
ATOM 929 O O . GLN A 1 123 ? -3.214 -1.325 13.485 1.00 89.94 123 GLN A O 1
ATOM 934 N N . PRO A 1 124 ? -2.287 -1.442 15.549 1.00 89.44 124 PRO A N 1
ATOM 935 C CA . PRO A 1 124 ? -1.073 -2.131 15.121 1.00 89.44 124 PRO A CA 1
ATOM 936 C C . PRO A 1 124 ? -1.355 -3.460 14.405 1.00 89.44 124 PRO A C 1
ATOM 938 O O . PRO A 1 124 ? -2.248 -4.212 14.788 1.00 89.44 124 PRO A O 1
ATOM 941 N N . LEU A 1 125 ? -0.557 -3.769 13.382 1.00 90.38 125 LEU A N 1
ATOM 942 C CA . LEU A 1 125 ? -0.642 -5.008 12.595 1.00 90.38 125 LEU A CA 1
ATOM 943 C C . LEU A 1 125 ? 0.411 -6.031 13.068 1.00 90.38 125 LEU A C 1
ATOM 945 O O . LEU A 1 125 ? 1.288 -6.455 12.314 1.00 90.38 125 LEU A O 1
ATOM 949 N N . GLU A 1 126 ? 0.398 -6.366 14.358 1.00 88.81 126 GLU A N 1
ATOM 950 C CA . GLU A 1 126 ? 1.466 -7.153 14.996 1.00 88.81 126 GLU A CA 1
ATOM 951 C C . GLU A 1 126 ? 1.600 -8.570 14.430 1.00 88.81 126 GLU A C 1
ATOM 953 O O . GLU A 1 126 ? 2.718 -9.065 14.256 1.00 88.81 126 GLU A O 1
ATOM 958 N N . ARG A 1 127 ? 0.486 -9.233 14.092 1.00 91.12 127 ARG A N 1
ATOM 959 C CA . ARG A 1 127 ? 0.546 -10.584 13.520 1.00 91.12 127 ARG A CA 1
ATOM 960 C C . ARG A 1 127 ? 1.109 -10.546 12.110 1.00 91.12 127 ARG A C 1
ATOM 962 O O . ARG A 1 127 ? 1.890 -11.425 11.750 1.00 91.12 127 ARG A O 1
ATOM 969 N N . CYS A 1 128 ? 0.760 -9.530 11.322 1.00 91.38 128 CYS A N 1
ATOM 970 C CA . CYS A 1 128 ? 1.365 -9.323 10.007 1.00 91.38 128 CYS A CA 1
ATOM 971 C C . CYS A 1 128 ? 2.877 -9.108 10.128 1.00 91.38 128 CYS A C 1
ATOM 973 O O . CYS A 1 128 ? 3.648 -9.745 9.406 1.00 91.38 128 CYS A O 1
ATOM 975 N N . LEU A 1 129 ? 3.307 -8.281 11.088 1.00 86.56 129 LEU A N 1
ATOM 976 C CA . LEU A 1 129 ? 4.724 -8.043 11.355 1.00 86.56 129 LEU A CA 1
ATOM 977 C C . LEU A 1 129 ? 5.444 -9.345 11.727 1.00 86.56 129 LEU A C 1
ATOM 979 O O . LEU A 1 129 ? 6.516 -9.617 11.193 1.00 86.56 129 LEU A O 1
ATOM 983 N N . ALA A 1 130 ? 4.836 -10.191 12.562 1.00 86.69 130 ALA A N 1
ATOM 984 C CA . ALA A 1 130 ? 5.394 -11.493 12.924 1.00 86.69 130 ALA A CA 1
ATOM 985 C C . ALA A 1 130 ? 5.530 -12.447 11.721 1.00 86.69 130 ALA A C 1
ATOM 987 O O . ALA A 1 130 ? 6.487 -13.215 11.649 1.00 86.69 130 ALA A O 1
ATOM 988 N N . VAL A 1 131 ? 4.603 -12.395 10.756 1.00 88.88 131 VAL A N 1
ATOM 989 C CA . VAL A 1 131 ? 4.689 -13.186 9.514 1.00 88.88 131 VAL A CA 1
ATOM 990 C C . VAL A 1 131 ? 5.805 -12.677 8.595 1.00 88.88 131 VAL A C 1
ATOM 992 O O . VAL A 1 131 ? 6.466 -13.482 7.936 1.00 88.88 131 VAL A O 1
ATOM 995 N N . LEU A 1 132 ? 6.030 -11.361 8.538 1.00 85.69 132 LEU A N 1
ATOM 996 C CA . LEU A 1 132 ? 7.028 -10.753 7.652 1.00 85.69 132 LEU A CA 1
ATOM 997 C C . LEU A 1 132 ? 8.444 -10.704 8.238 1.00 85.69 132 LEU A C 1
ATOM 999 O O . LEU A 1 132 ? 9.410 -10.799 7.480 1.00 85.69 132 LEU A O 1
ATOM 1003 N N . GLY A 1 133 ? 8.574 -10.555 9.558 1.00 71.88 133 GLY A N 1
ATOM 1004 C CA . GLY A 1 133 ? 9.819 -10.205 10.252 1.00 71.88 133 GLY A CA 1
ATOM 1005 C C . GLY A 1 133 ? 10.965 -11.208 10.102 1.00 71.88 133 GLY A C 1
ATOM 1006 O O . GLY A 1 133 ? 12.100 -10.886 10.425 1.00 71.88 133 GLY A O 1
ATOM 1007 N N . SER A 1 134 ? 10.703 -12.408 9.582 1.00 67.75 134 SER A N 1
ATOM 1008 C CA . SER A 1 134 ? 11.736 -13.423 9.336 1.00 67.75 134 SER A CA 1
ATOM 1009 C C . SER A 1 134 ? 12.393 -13.340 7.952 1.00 67.75 134 SER A C 1
ATOM 1011 O O . SER A 1 134 ? 13.384 -14.029 7.721 1.00 67.75 134 SER A O 1
ATOM 1013 N N . ASN A 1 135 ? 11.852 -12.553 7.013 1.00 71.81 135 ASN A N 1
ATOM 1014 C CA . ASN A 1 135 ? 12.375 -12.473 5.645 1.00 71.81 135 ASN A CA 1
ATOM 1015 C C . ASN A 1 135 ? 13.139 -11.161 5.433 1.00 71.81 135 ASN A C 1
ATOM 1017 O O . ASN A 1 135 ? 12.550 -10.105 5.668 1.00 71.81 135 ASN A O 1
ATOM 1021 N N . PRO A 1 136 ? 14.391 -11.187 4.943 1.00 73.81 136 PRO A N 1
ATOM 1022 C CA . PRO A 1 136 ? 15.135 -9.961 4.668 1.00 73.81 136 PRO A CA 1
ATOM 1023 C C . PRO A 1 136 ? 14.450 -9.140 3.557 1.00 73.81 136 PRO A C 1
ATOM 1025 O O . PRO A 1 136 ? 13.919 -9.726 2.603 1.00 73.81 136 PRO A O 1
ATOM 1028 N N . PRO A 1 137 ? 14.437 -7.800 3.657 1.00 80.69 137 PRO A N 1
ATOM 1029 C CA . PRO A 1 137 ? 13.886 -6.938 2.626 1.00 80.69 137 PRO A CA 1
ATOM 1030 C C . PRO A 1 137 ? 14.839 -6.840 1.429 1.00 80.69 137 PRO A C 1
ATOM 1032 O O . PRO A 1 137 ? 16.059 -6.945 1.551 1.00 80.69 137 PRO A O 1
ATOM 1035 N N . ALA A 1 138 ? 14.289 -6.590 0.245 1.00 80.56 138 ALA A N 1
ATOM 1036 C CA . ALA A 1 138 ? 15.073 -6.261 -0.933 1.00 80.56 138 ALA A CA 1
ATOM 1037 C C . ALA A 1 138 ? 15.726 -4.884 -0.751 1.00 80.56 138 ALA A C 1
ATOM 1039 O O . ALA A 1 138 ? 15.023 -3.886 -0.607 1.00 80.56 138 ALA A O 1
ATOM 1040 N N . LEU A 1 139 ? 17.056 -4.805 -0.843 1.00 73.12 139 LEU A N 1
ATOM 1041 C CA . LEU A 1 139 ? 17.816 -3.556 -0.652 1.00 73.12 139 LEU A CA 1
ATOM 1042 C C . LEU A 1 139 ? 17.334 -2.400 -1.544 1.00 73.12 139 LEU A C 1
ATOM 1044 O O . LEU A 1 139 ? 17.369 -1.241 -1.145 1.00 73.12 139 LEU A O 1
ATOM 1048 N N . ALA A 1 140 ? 16.868 -2.711 -2.755 1.00 74.62 140 ALA A N 1
ATOM 1049 C CA . ALA A 1 140 ? 16.439 -1.704 -3.722 1.00 74.62 140 ALA A CA 1
ATOM 1050 C C . ALA A 1 140 ? 15.079 -1.062 -3.395 1.00 74.62 140 ALA A C 1
ATOM 1052 O O . ALA A 1 140 ? 14.813 0.057 -3.835 1.00 74.62 140 ALA A O 1
ATOM 1053 N N . THR A 1 141 ? 14.195 -1.768 -2.684 1.00 78.00 141 THR A N 1
ATOM 1054 C CA . THR A 1 141 ? 12.793 -1.346 -2.517 1.00 78.00 141 THR A CA 1
ATOM 1055 C C . THR A 1 141 ? 12.304 -1.357 -1.072 1.00 78.00 141 THR A C 1
ATOM 1057 O O . THR A 1 141 ? 11.297 -0.722 -0.780 1.00 78.00 141 THR A O 1
ATOM 1060 N N . GLY A 1 142 ? 12.987 -2.062 -0.170 1.00 79.75 142 GLY A N 1
ATOM 1061 C CA . GLY A 1 142 ? 12.543 -2.324 1.200 1.00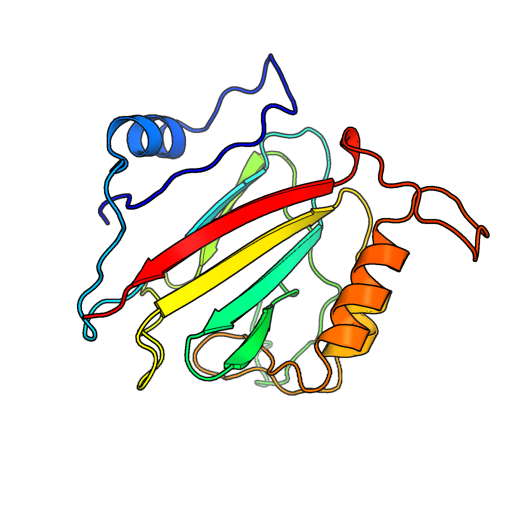 79.75 142 GLY A CA 1
ATOM 1062 C C . GLY A 1 142 ? 11.471 -3.415 1.311 1.00 79.75 142 GLY A C 1
ATOM 1063 O O . GLY A 1 142 ? 11.110 -3.806 2.418 1.00 79.75 142 GLY A O 1
ATOM 1064 N N . PHE A 1 143 ? 10.962 -3.937 0.190 1.00 86.19 143 PHE A N 1
ATOM 1065 C CA . PHE A 1 143 ? 9.922 -4.965 0.203 1.00 86.19 143 PHE A CA 1
ATOM 1066 C C . PHE A 1 143 ? 10.476 -6.323 0.606 1.00 86.19 143 PHE A C 1
ATOM 1068 O O . PHE A 1 143 ? 11.518 -6.756 0.117 1.00 86.19 143 PHE A O 1
ATOM 1075 N N . ARG A 1 144 ? 9.724 -7.040 1.435 1.00 89.50 144 ARG A N 1
ATOM 1076 C CA . ARG A 1 144 ? 10.013 -8.417 1.831 1.00 89.50 144 ARG A CA 1
ATOM 1077 C C . ARG A 1 144 ? 9.246 -9.381 0.918 1.00 89.50 144 ARG A C 1
ATOM 1079 O O . ARG A 1 144 ? 8.052 -9.165 0.694 1.00 89.50 144 ARG A O 1
ATOM 1086 N N . PRO A 1 145 ? 9.875 -10.451 0.404 1.00 90.44 145 PRO A N 1
ATOM 1087 C CA . PRO A 1 145 ? 9.150 -11.503 -0.301 1.00 90.44 145 PRO A CA 1
ATOM 1088 C C . PRO A 1 145 ? 8.215 -12.247 0.662 1.00 90.44 145 PRO A C 1
ATOM 1090 O O . PRO A 1 145 ? 8.602 -12.606 1.778 1.00 90.44 145 PRO A O 1
ATOM 1093 N N . VAL A 1 146 ? 6.983 -12.515 0.230 1.00 92.25 146 VAL A N 1
ATOM 1094 C CA . VAL A 1 146 ? 5.956 -13.196 1.029 1.00 92.25 146 VAL A CA 1
ATOM 1095 C C . VAL A 1 146 ? 5.838 -14.646 0.571 1.00 92.25 146 VAL A C 1
ATOM 1097 O O . VAL A 1 146 ? 5.100 -14.977 -0.350 1.00 92.25 146 VAL A O 1
ATOM 1100 N N . ARG A 1 147 ? 6.551 -15.549 1.255 1.00 88.25 147 ARG A N 1
ATOM 1101 C CA . ARG A 1 147 ? 6.552 -16.991 0.929 1.00 88.25 147 ARG A CA 1
ATOM 1102 C C . ARG A 1 147 ? 5.224 -17.699 1.212 1.00 88.25 147 ARG A C 1
ATOM 1104 O O . ARG A 1 147 ? 4.955 -18.747 0.639 1.00 88.25 147 ARG A O 1
ATOM 1111 N N .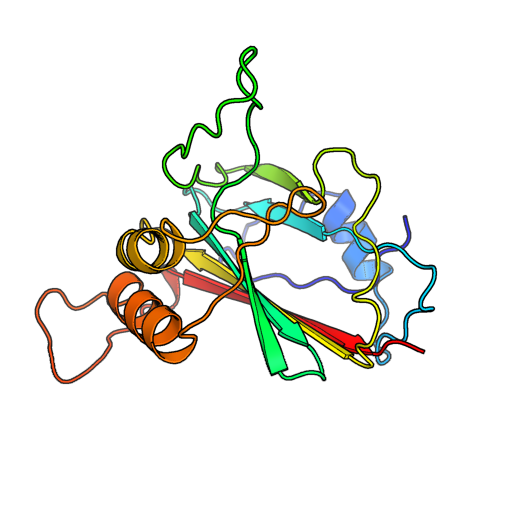 GLN A 1 148 ? 4.417 -17.163 2.129 1.00 89.81 148 GLN A N 1
ATOM 1112 C CA . GLN A 1 148 ? 3.127 -17.734 2.531 1.00 89.81 148 GLN A CA 1
ATOM 1113 C C . GLN A 1 148 ? 2.024 -16.660 2.495 1.00 89.81 148 GLN A C 1
ATOM 1115 O O . GLN A 1 148 ? 1.602 -16.193 3.556 1.00 89.81 148 GLN A O 1
ATOM 1120 N N . PRO A 1 149 ? 1.529 -16.262 1.304 1.00 92.50 149 PRO A N 1
ATOM 1121 C CA . PRO A 1 149 ? 0.530 -15.195 1.176 1.00 92.50 149 PRO A CA 1
ATOM 1122 C C . PRO A 1 149 ? -0.755 -15.466 1.963 1.00 92.50 149 PRO A C 1
ATOM 1124 O O . PRO A 1 149 ? -1.294 -14.560 2.592 1.00 92.50 149 PRO A O 1
ATOM 1127 N N . LEU A 1 150 ? -1.198 -16.728 2.020 1.00 93.88 150 LEU A N 1
ATOM 1128 C CA . LEU A 1 150 ? -2.355 -17.130 2.826 1.00 93.88 150 LEU A CA 1
ATOM 1129 C C . LEU A 1 150 ? -2.162 -16.811 4.315 1.00 93.88 150 LEU A C 1
ATOM 1131 O O . LEU A 1 150 ? -3.076 -16.310 4.962 1.00 93.88 150 LEU A O 1
ATOM 1135 N N . ARG A 1 151 ? -0.967 -17.070 4.854 1.00 94.12 151 ARG A N 1
ATOM 1136 C CA . ARG A 1 151 ? -0.663 -16.814 6.266 1.00 94.12 151 ARG A CA 1
ATOM 1137 C C . ARG A 1 151 ? -0.652 -15.318 6.567 1.00 94.12 151 ARG A C 1
ATOM 1139 O O . ARG A 1 151 ? -1.143 -14.912 7.615 1.00 94.12 151 ARG A O 1
ATOM 1146 N N . LEU A 1 152 ? -0.138 -14.506 5.641 1.00 93.69 152 LEU A N 1
ATOM 1147 C CA . LEU A 1 152 ? -0.193 -13.049 5.755 1.00 93.69 152 LEU A CA 1
ATOM 1148 C C . LEU A 1 152 ? -1.640 -12.541 5.701 1.00 93.69 152 LEU A C 1
ATOM 1150 O O . LEU A 1 152 ? -2.022 -11.721 6.526 1.00 93.69 152 LEU A O 1
ATOM 1154 N N . ALA A 1 153 ? -2.464 -13.066 4.791 1.00 94.44 153 ALA A N 1
ATOM 1155 C CA . ALA A 1 153 ? -3.876 -12.699 4.694 1.00 94.44 153 ALA A CA 1
ATOM 1156 C C . ALA A 1 153 ? -4.659 -13.068 5.967 1.00 94.44 153 ALA A C 1
ATOM 1158 O O . ALA A 1 153 ? -5.433 -12.263 6.476 1.00 94.44 153 ALA A O 1
ATOM 1159 N N . GLN A 1 154 ? -4.422 -14.258 6.527 1.00 94.62 154 GLN A N 1
ATOM 1160 C CA . GLN A 1 154 ? -5.020 -14.678 7.798 1.00 94.62 154 GLN A CA 1
ATOM 1161 C C . GLN A 1 154 ? -4.578 -13.786 8.963 1.00 94.62 154 GLN A C 1
ATOM 1163 O O . GLN A 1 154 ? -5.413 -13.394 9.776 1.00 94.62 154 GLN A O 1
ATOM 1168 N N . ALA A 1 155 ? -3.288 -13.443 9.032 1.00 93.19 155 ALA A N 1
ATOM 1169 C CA . ALA A 1 155 ? -2.762 -12.526 10.038 1.00 93.19 155 ALA A CA 1
ATOM 1170 C C . ALA A 1 155 ? -3.398 -11.134 9.921 1.00 93.19 155 ALA A C 1
ATOM 1172 O O . ALA A 1 155 ? -3.815 -10.574 10.930 1.00 93.19 155 ALA A O 1
ATOM 1173 N N . LEU A 1 156 ? -3.566 -10.628 8.695 1.00 94.56 156 LEU A N 1
ATOM 1174 C CA . LEU A 1 156 ? -4.240 -9.359 8.435 1.00 94.56 156 LEU A CA 1
ATOM 1175 C C . LEU A 1 156 ? -5.687 -9.382 8.920 1.00 94.56 156 LEU A C 1
ATOM 1177 O O . LEU A 1 156 ? -6.099 -8.494 9.657 1.00 94.56 156 LEU A O 1
ATOM 1181 N N . LEU A 1 157 ? -6.456 -10.409 8.558 1.00 93.94 157 LEU A N 1
ATOM 1182 C CA . LEU A 1 157 ? -7.843 -10.534 9.011 1.00 93.94 157 LEU A CA 1
ATOM 1183 C C . LEU A 1 157 ? -7.943 -10.616 10.540 1.00 93.94 157 LEU A C 1
ATOM 1185 O O . LEU A 1 157 ? -8.872 -10.059 11.117 1.00 93.94 157 LEU A O 1
ATOM 1189 N N . GLN A 1 158 ? -6.987 -11.275 11.198 1.00 93.12 158 GLN A N 1
ATOM 1190 C CA . GLN A 1 158 ? -6.922 -11.342 12.659 1.00 93.12 158 GLN A CA 1
ATOM 1191 C C . GLN A 1 158 ? -6.553 -9.999 13.298 1.00 93.12 158 GLN A C 1
ATOM 1193 O O . GLN A 1 158 ? -7.132 -9.654 14.325 1.00 93.12 158 GLN A O 1
ATOM 1198 N N . ASP A 1 159 ? -5.630 -9.240 12.707 1.00 92.31 159 ASP A N 1
ATOM 1199 C CA . ASP A 1 159 ? -5.259 -7.906 13.194 1.00 92.31 159 ASP A CA 1
ATOM 1200 C C . ASP A 1 159 ? -6.392 -6.887 13.000 1.00 92.31 159 ASP A C 1
ATOM 1202 O O . ASP A 1 159 ? -6.624 -6.045 13.864 1.00 92.31 159 ASP A O 1
ATOM 1206 N N . LEU A 1 160 ? -7.151 -6.993 11.906 1.00 93.25 160 LEU A N 1
ATOM 1207 C CA . LEU A 1 160 ? -8.309 -6.134 11.634 1.00 93.25 160 LEU A CA 1
ATOM 1208 C C . LEU A 1 160 ? -9.573 -6.533 12.412 1.00 93.25 160 LEU A C 1
ATOM 1210 O O . LEU A 1 160 ? -10.561 -5.792 12.405 1.00 93.25 160 LEU A O 1
ATOM 1214 N N . ASN A 1 161 ? -9.572 -7.700 13.060 1.00 91.44 161 ASN A N 1
ATOM 1215 C CA . ASN A 1 161 ? -10.745 -8.226 13.740 1.00 91.44 161 ASN A CA 1
ATOM 1216 C C . ASN A 1 161 ? -11.089 -7.395 14.986 1.00 91.44 161 ASN A C 1
ATOM 1218 O O . ASN A 1 161 ? -10.331 -7.353 15.952 1.00 91.44 161 ASN A O 1
ATOM 1222 N N . ALA A 1 162 ? -12.269 -6.777 15.003 1.00 80.81 162 ALA A N 1
ATOM 1223 C CA . ALA A 1 162 ? -12.741 -5.996 16.144 1.00 80.81 162 ALA A CA 1
ATOM 1224 C C . ALA A 1 162 ? -13.356 -6.856 17.262 1.00 80.81 162 ALA A C 1
ATOM 1226 O O . ALA A 1 162 ? -13.499 -6.374 18.387 1.00 80.81 162 ALA A O 1
ATOM 1227 N N . SER A 1 163 ? -13.735 -8.106 16.977 1.00 74.75 163 SER A N 1
ATOM 1228 C CA . SER A 1 163 ? -14.303 -9.019 17.971 1.00 74.75 163 SER A CA 1
ATOM 1229 C C . SER A 1 163 ? -13.188 -9.786 18.678 1.00 74.75 163 SER A C 1
ATOM 1231 O O . SER A 1 163 ? -12.719 -10.818 18.190 1.00 74.75 163 SER A O 1
ATOM 1233 N N . ALA A 1 164 ? -12.760 -9.289 19.838 1.00 67.56 164 ALA A N 1
ATOM 1234 C CA . ALA A 1 164 ? -11.798 -9.992 20.679 1.00 67.56 164 ALA A CA 1
ATOM 1235 C C . ALA A 1 164 ? -12.347 -11.377 21.079 1.00 67.56 164 ALA A C 1
ATOM 1237 O O . ALA A 1 164 ? -13.355 -11.471 21.775 1.00 67.56 164 ALA A O 1
ATOM 1238 N N . GLY A 1 165 ? -11.684 -12.449 20.633 1.00 64.75 165 GLY A N 1
ATOM 1239 C CA . GLY A 1 165 ? -11.970 -13.824 21.061 1.00 64.75 165 GLY A CA 1
ATOM 1240 C C . GLY A 1 165 ? -12.976 -14.617 20.219 1.00 64.75 165 GLY A C 1
ATOM 1241 O O . GLY A 1 165 ? -13.200 -15.784 20.527 1.00 64.75 165 GLY A O 1
ATOM 1242 N N . ALA A 1 166 ? -13.551 -14.050 19.152 1.00 71.56 166 ALA A N 1
ATOM 1243 C CA . ALA A 1 166 ? -14.356 -14.831 18.210 1.00 71.56 166 ALA A CA 1
ATOM 1244 C C . ALA A 1 166 ? -13.449 -15.629 17.256 1.00 71.56 166 ALA A C 1
ATOM 1246 O O . ALA A 1 166 ? -12.577 -15.051 16.606 1.00 71.56 166 ALA A O 1
ATOM 1247 N N . THR A 1 167 ? -13.651 -16.945 17.173 1.00 73.88 167 THR A N 1
ATOM 1248 C CA . THR A 1 167 ? -12.864 -17.851 16.313 1.00 73.88 167 THR A CA 1
ATOM 1249 C C . THR A 1 167 ? -13.525 -18.153 14.973 1.00 73.88 167 THR A C 1
ATOM 1251 O O . THR A 1 167 ? -12.838 -18.543 14.033 1.00 73.88 167 THR A O 1
ATOM 1254 N N . ASP A 1 168 ? -14.839 -17.949 14.878 1.00 84.56 168 ASP A N 1
ATOM 1255 C CA . ASP A 1 168 ? -15.645 -18.478 13.771 1.00 84.56 168 ASP A CA 1
ATOM 1256 C C . ASP A 1 168 ? -16.028 -17.400 12.746 1.00 84.56 168 ASP A C 1
ATOM 1258 O O . ASP A 1 168 ? -16.567 -17.705 11.683 1.00 84.56 168 ASP A O 1
ATOM 1262 N N . TYR A 1 169 ? -15.762 -16.128 13.053 1.00 85.81 169 TYR A N 1
ATOM 1263 C CA . TYR A 1 169 ? -16.038 -15.002 12.165 1.00 85.81 169 TYR A CA 1
ATOM 1264 C C . TYR A 1 169 ? -15.055 -13.846 12.382 1.00 85.81 169 TYR A C 1
ATOM 1266 O O . TYR A 1 169 ? -14.400 -13.738 13.420 1.00 85.81 169 TYR A O 1
ATOM 1274 N N . TYR A 1 170 ? -14.996 -12.949 11.394 1.00 87.25 170 TYR A N 1
ATOM 1275 C CA . TYR A 1 170 ? -14.256 -11.691 11.464 1.00 87.25 170 TYR A CA 1
ATOM 1276 C C . TYR A 1 170 ? -15.230 -10.512 11.522 1.00 87.25 170 TYR A C 1
ATOM 1278 O O . TYR A 1 170 ? -16.050 -10.332 10.622 1.00 87.25 170 TYR A O 1
ATOM 1286 N N . ALA A 1 171 ? -15.130 -9.684 12.560 1.00 89.38 171 ALA A N 1
ATOM 1287 C CA . ALA A 1 171 ? -15.849 -8.420 12.667 1.00 89.38 171 ALA A CA 1
ATOM 1288 C C . ALA A 1 171 ? -14.976 -7.275 12.140 1.00 89.38 171 ALA A C 1
ATOM 1290 O O . ALA A 1 171 ? -14.191 -6.678 12.878 1.00 89.38 171 ALA A O 1
ATOM 1291 N N . LEU A 1 172 ? -15.108 -6.961 10.852 1.00 90.12 172 LEU A N 1
ATOM 1292 C CA . LEU A 1 172 ? -14.346 -5.889 10.212 1.00 90.12 172 LEU A CA 1
ATOM 1293 C C . LEU A 1 172 ? -15.082 -4.552 10.359 1.00 90.12 172 LEU A C 1
ATOM 1295 O O . LEU A 1 172 ? -16.091 -4.305 9.702 1.00 90.12 172 LEU A O 1
ATOM 1299 N N . HIS A 1 173 ? -14.570 -3.667 11.215 1.00 87.62 173 HIS A N 1
ATOM 1300 C CA . HIS A 1 173 ? -15.177 -2.354 11.436 1.00 87.62 173 HIS A CA 1
ATOM 1301 C C . HIS A 1 173 ? -14.664 -1.336 10.413 1.00 87.62 173 HIS A C 1
ATOM 1303 O O . HIS A 1 173 ? -13.485 -0.979 10.440 1.00 87.62 173 HIS A O 1
ATOM 1309 N N . HIS A 1 174 ? -15.548 -0.833 9.545 1.00 83.75 174 HIS A N 1
ATOM 1310 C CA . HIS A 1 174 ? -15.166 0.067 8.452 1.00 83.75 174 HIS A CA 1
ATOM 1311 C C . HIS A 1 174 ? -14.419 1.318 8.934 1.00 83.75 174 HIS A C 1
ATOM 1313 O O . HIS A 1 174 ? -13.456 1.700 8.287 1.00 83.75 174 HIS A O 1
ATOM 1319 N N . ASP A 1 175 ? -14.745 1.889 10.099 1.00 85.69 175 ASP A N 1
ATOM 1320 C CA . ASP A 1 175 ? -14.028 3.059 10.647 1.00 85.69 175 ASP A CA 1
ATOM 1321 C C . ASP A 1 175 ? -12.580 2.801 11.086 1.00 85.69 175 ASP A C 1
ATOM 1323 O O . ASP A 1 175 ? -11.808 3.748 11.228 1.00 85.69 175 ASP A O 1
ATOM 1327 N N . ARG A 1 176 ? -12.167 1.540 11.256 1.00 87.81 176 ARG A N 1
ATOM 1328 C CA . ARG A 1 176 ? -10.851 1.206 11.827 1.00 87.81 176 ARG A CA 1
ATOM 1329 C C . ARG A 1 176 ? -9.770 0.911 10.799 1.00 87.81 176 ARG A C 1
ATOM 1331 O O . ARG A 1 176 ? -8.598 0.956 11.152 1.00 87.81 176 ARG A O 1
ATOM 1338 N N . TRP A 1 177 ? -10.132 0.608 9.557 1.00 91.62 177 TRP A N 1
ATOM 1339 C CA . TRP A 1 177 ? -9.157 0.255 8.528 1.00 91.62 177 TRP A CA 1
ATOM 1340 C C . TRP A 1 177 ? -9.663 0.552 7.126 1.00 91.62 177 TRP A C 1
ATOM 1342 O O . TRP A 1 177 ? -10.864 0.453 6.882 1.00 91.62 177 TRP A O 1
ATOM 1352 N N . ALA A 1 178 ? -8.757 0.876 6.207 1.00 92.12 178 ALA A N 1
ATOM 1353 C CA . ALA A 1 178 ? -9.055 1.185 4.812 1.00 92.12 178 ALA A CA 1
ATOM 1354 C C . ALA A 1 178 ? -8.055 0.522 3.865 1.00 92.12 178 ALA A C 1
ATOM 1356 O O . ALA A 1 178 ? -6.935 0.216 4.267 1.00 92.12 178 ALA A O 1
ATOM 1357 N N . THR A 1 179 ? -8.420 0.393 2.591 1.00 94.00 179 THR A N 1
ATOM 1358 C CA . THR A 1 179 ? -7.506 -0.078 1.545 1.00 94.00 179 THR A CA 1
ATOM 1359 C C . THR A 1 179 ? -7.534 0.855 0.345 1.00 94.00 179 THR A C 1
ATOM 1361 O O . THR A 1 179 ? -8.603 1.257 -0.107 1.00 94.00 179 THR A O 1
ATOM 1364 N N . LEU A 1 180 ? -6.352 1.173 -0.177 1.00 93.81 180 LEU A N 1
ATOM 1365 C CA . LEU A 1 180 ? -6.152 1.795 -1.482 1.00 93.81 180 LEU A CA 1
ATOM 1366 C C . LEU A 1 180 ? -5.565 0.740 -2.423 1.00 93.81 180 LEU A C 1
ATOM 1368 O O . LEU A 1 180 ? -4.611 0.063 -2.046 1.00 93.81 180 LEU A O 1
ATOM 1372 N N . SER A 1 181 ? -6.121 0.588 -3.621 1.00 94.44 181 SER A N 1
ATOM 1373 C CA . SER A 1 181 ? -5.709 -0.438 -4.585 1.00 94.44 181 SER A CA 1
ATOM 1374 C C . SER A 1 181 ? -5.252 0.197 -5.891 1.00 94.44 181 SER A C 1
ATOM 1376 O O . SER A 1 181 ? -6.013 0.908 -6.539 1.00 94.44 181 SER A O 1
ATOM 1378 N N . PHE A 1 182 ? -4.021 -0.079 -6.298 1.00 93.69 182 PHE A N 1
ATOM 1379 C CA . PHE A 1 182 ? -3.405 0.468 -7.499 1.00 93.69 182 PHE A CA 1
ATOM 1380 C C . PHE A 1 182 ? -3.038 -0.680 -8.429 1.00 93.69 182 PHE A C 1
ATOM 1382 O O . PHE A 1 182 ? -2.246 -1.540 -8.056 1.00 93.69 182 PHE A O 1
ATOM 1389 N N . ARG A 1 183 ? -3.585 -0.679 -9.644 1.00 94.19 183 ARG A N 1
ATOM 1390 C CA . ARG A 1 183 ? -3.247 -1.647 -10.687 1.00 94.19 183 ARG A CA 1
ATOM 1391 C C . ARG A 1 183 ? -2.729 -0.914 -11.915 1.00 94.19 183 ARG A C 1
ATOM 1393 O O . ARG A 1 183 ? -3.303 0.099 -12.309 1.00 94.19 183 ARG A O 1
ATOM 1400 N N . TYR A 1 184 ? -1.659 -1.431 -12.504 1.00 94.38 184 TYR A N 1
ATOM 1401 C CA . TYR A 1 184 ? -1.117 -0.943 -13.766 1.00 94.38 184 TYR A CA 1
ATOM 1402 C C . TYR A 1 184 ? -0.530 -2.092 -14.584 1.00 94.38 184 TYR A C 1
ATOM 1404 O O . TYR A 1 184 ? -0.010 -3.068 -14.033 1.00 94.38 184 TYR A O 1
ATOM 1412 N N . ASP A 1 185 ? -0.600 -1.946 -15.900 1.00 95.38 185 ASP A N 1
ATOM 1413 C CA . ASP A 1 185 ? 0.022 -2.838 -16.867 1.00 95.38 185 ASP A CA 1
ATOM 1414 C C . ASP A 1 185 ? 1.399 -2.286 -17.275 1.00 95.38 185 ASP A C 1
ATOM 1416 O O . ASP A 1 185 ? 1.678 -1.086 -17.174 1.00 95.38 185 ASP A O 1
ATOM 1420 N N . ILE A 1 186 ? 2.288 -3.183 -17.694 1.00 95.06 186 ILE A N 1
ATOM 1421 C CA . ILE A 1 186 ? 3.660 -2.879 -18.104 1.00 95.06 186 ILE A CA 1
ATOM 1422 C C . ILE A 1 186 ? 3.816 -3.286 -19.567 1.00 95.06 186 ILE A C 1
ATOM 1424 O O . ILE A 1 186 ? 3.599 -4.452 -19.908 1.00 95.06 186 ILE A O 1
ATOM 1428 N N . ALA A 1 187 ? 4.227 -2.326 -20.395 1.00 90.50 187 ALA A N 1
ATOM 1429 C CA . ALA A 1 187 ? 4.480 -2.526 -21.819 1.00 90.50 187 ALA A CA 1
ATOM 1430 C C . ALA A 1 187 ? 5.752 -3.352 -22.114 1.00 90.50 187 ALA A C 1
ATOM 1432 O O . ALA A 1 187 ? 6.651 -3.500 -21.240 1.00 90.50 187 ALA A O 1
#

pLDDT: mean 83.24, std 14.16, range [35.16, 96.25]

Foldseek 3Di:
DQQADADDDPLDVPQDDDPVNVVNVVRYDPDFAEAEQADFDKDKDWASDQAWKFKKKWKAFPVRWIKIAGADDDDCDPVNDPDPDQRGTQHHGHMAMPPNVNPGAGDDNPTFKMKMKMKIFSFGLVQLCVQQVVFQADPRGRIGTRPDVVSNVVSNQVRQAPDPPDDPDGDHDPSGMDMDMDMHGYD

Sequence (187 aa):
PRPLLVQTTERSPTATWPVAIRQAQKAADTDPIMLPRDCRIGYRLANVSTQPLHLLWISFDSRGECTALMTLPDGIDDDGAEVPPAATPLDPGQIFTFPANGAGWAMPGAAVWVEAHIIFSAQPLERCLAVLGSNPPALATGFRPVRQPLRLAQALLQDLNASAGATDYYALHHDRWATLSFRYDIA

Solvent-accessible surface area (backbone atoms only — not comparable to full-atom values): 11151 Å² total; per-residue (Å²): 135,83,52,59,74,73,83,86,79,86,85,50,96,81,57,77,72,54,69,70,54,55,53,30,57,75,58,31,57,89,66,87,47,72,38,61,61,88,44,59,53,65,49,78,49,71,34,72,51,93,54,48,29,26,52,40,36,41,35,39,35,68,80,71,53,38,35,32,40,47,61,64,92,71,75,84,44,100,82,75,54,83,76,82,64,75,56,54,51,46,41,53,69,39,73,50,53,38,43,80,86,69,74,33,39,72,52,65,88,89,42,49,31,40,39,36,40,40,35,36,23,64,55,72,53,60,52,35,46,65,68,50,72,81,45,76,51,40,91,90,76,57,36,19,67,46,92,52,60,69,60,41,52,53,24,44,52,58,49,55,32,68,52,86,86,57,88,90,65,74,44,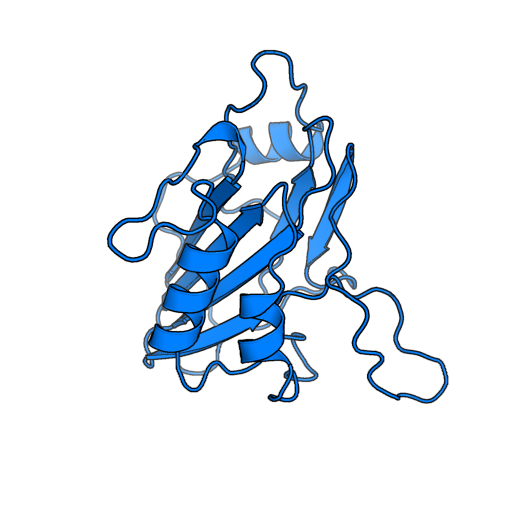74,54,72,93,46,44,51,76,46,78,48,68,38,38,37,99

Secondary structure (DSSP, 8-state):
----------S-TT----HHHHHHHHH---S--EE-TT-EE-EEEE--SSS-BEEEEEEEETT--EEEE-S------TT----------B-TT-EEEESTTSS-EEPPTT-SEEEEEEEEESS--HHHHHHHTTSPPPTTT-PEE-S-HHHHHHHHHHHSB-STT-SS---B-GGGEEEEEEEEEE-

Mean predicted aligned error: 7.14 Å